Protein AF-A0A0Q5VRV1-F1 (afdb_monomer_lite)

pLDDT: mean 86.65, std 15.66, range [28.03, 98.88]

Structure (mmCIF, N/CA/C/O backbone):
data_AF-A0A0Q5VRV1-F1
#
_entry.id   AF-A0A0Q5VRV1-F1
#
loop_
_atom_site.group_PDB
_atom_site.id
_atom_site.type_symbol
_atom_site.label_atom_id
_atom_site.label_alt_id
_atom_site.label_comp_id
_atom_site.label_asym_id
_atom_site.label_entity_id
_atom_site.label_seq_id
_atom_site.pdbx_PDB_ins_code
_atom_site.Cartn_x
_atom_site.Cartn_y
_atom_site.Cartn_z
_atom_site.occupancy
_atom_site.B_iso_or_equiv
_atom_site.auth_seq_id
_atom_site.auth_comp_id
_atom_site.auth_asym_id
_atom_site.auth_atom_id
_atom_site.pdbx_PDB_model_num
ATOM 1 N N . MET A 1 1 ? -50.486 -38.539 8.003 1.00 40.62 1 MET A N 1
ATOM 2 C CA . MET A 1 1 ? -50.060 -37.438 7.119 1.00 40.62 1 MET A CA 1
ATOM 3 C C . MET A 1 1 ? -49.480 -36.367 8.029 1.00 40.62 1 MET A C 1
ATOM 5 O O . MET A 1 1 ? -50.237 -35.625 8.634 1.00 40.62 1 MET A O 1
ATOM 9 N N . PHE A 1 2 ? -48.170 -36.423 8.279 1.00 35.69 2 PHE A N 1
ATOM 10 C CA . PHE A 1 2 ? -47.479 -35.447 9.125 1.00 35.69 2 PHE A CA 1
ATOM 11 C C . PHE A 1 2 ? -47.167 -34.220 8.273 1.00 35.69 2 PHE A C 1
ATOM 13 O O . PHE A 1 2 ? -46.554 -34.345 7.217 1.00 35.69 2 PHE A O 1
ATOM 20 N N . ILE A 1 3 ? -47.640 -33.062 8.719 1.00 44.75 3 ILE A N 1
ATOM 21 C CA . ILE A 1 3 ? -47.357 -31.766 8.110 1.00 44.75 3 ILE A CA 1
ATOM 22 C C . ILE A 1 3 ? -46.077 -31.273 8.788 1.00 44.75 3 ILE A C 1
ATOM 24 O O . ILE A 1 3 ? -46.116 -30.814 9.927 1.00 44.75 3 ILE A O 1
ATOM 28 N N . GLY A 1 4 ? -44.932 -31.485 8.141 1.00 38.72 4 GLY A N 1
ATOM 29 C CA . GLY A 1 4 ? -43.651 -30.940 8.581 1.00 38.72 4 GLY A CA 1
ATOM 30 C C . GLY A 1 4 ? -43.573 -29.471 8.188 1.00 38.72 4 GLY A C 1
ATOM 31 O O . GLY A 1 4 ? -43.287 -29.163 7.037 1.00 38.72 4 GLY A O 1
ATOM 32 N N . GLY A 1 5 ? -43.883 -28.576 9.124 1.00 42.12 5 GLY A N 1
ATOM 33 C CA . GLY A 1 5 ? -43.481 -27.178 9.020 1.00 42.12 5 GLY A CA 1
ATOM 34 C C . GLY A 1 5 ? -42.045 -27.061 9.512 1.00 42.12 5 GLY A C 1
ATOM 35 O O . GLY A 1 5 ? -41.777 -27.395 10.666 1.00 42.12 5 GLY A O 1
ATOM 36 N N . GLU A 1 6 ? -41.127 -26.629 8.650 1.00 47.06 6 GLU A N 1
ATOM 37 C CA . GLU A 1 6 ? -39.812 -26.199 9.118 1.00 47.06 6 GLU A CA 1
ATOM 38 C C . GLU A 1 6 ? -39.970 -24.971 10.025 1.00 47.06 6 GLU A C 1
ATOM 40 O O . GLU A 1 6 ? -40.792 -24.092 9.733 1.00 47.06 6 GLU A O 1
ATOM 45 N N . PRO A 1 7 ? -39.226 -24.892 11.141 1.00 47.03 7 PRO A N 1
ATOM 46 C CA . PRO A 1 7 ? -39.261 -23.717 11.986 1.00 47.03 7 PRO A CA 1
ATOM 47 C C . PRO A 1 7 ? -38.613 -22.560 11.223 1.00 47.03 7 PRO A C 1
ATOM 49 O O . PRO A 1 7 ? -37.430 -22.598 10.895 1.00 47.03 7 PRO A O 1
ATOM 52 N N . VAL A 1 8 ? -39.392 -21.516 10.948 1.00 54.47 8 VAL A N 1
ATOM 53 C CA . VAL A 1 8 ? -38.851 -20.236 10.486 1.00 54.47 8 VAL A CA 1
ATOM 54 C C . VAL A 1 8 ? -38.012 -19.679 11.633 1.00 54.47 8 VAL A C 1
ATOM 56 O O . VAL A 1 8 ? -38.557 -19.317 12.677 1.00 54.47 8 VAL A O 1
ATOM 59 N N . ALA A 1 9 ? -36.688 -19.666 11.469 1.00 54.31 9 ALA A N 1
ATOM 60 C CA . ALA A 1 9 ? -35.786 -19.048 12.429 1.00 54.31 9 ALA A CA 1
ATOM 61 C C . ALA A 1 9 ? -36.137 -17.556 12.534 1.00 54.31 9 ALA A C 1
ATOM 63 O O . ALA A 1 9 ? -35.982 -16.800 11.575 1.00 54.31 9 ALA A O 1
ATOM 64 N N . GLY A 1 10 ? -36.666 -17.138 13.687 1.00 55.09 10 GLY A N 1
ATOM 65 C CA . GLY A 1 10 ? -36.763 -15.720 14.023 1.00 55.09 10 GLY A CA 1
ATOM 66 C C . GLY A 1 10 ? -35.363 -15.094 14.086 1.00 55.09 10 GLY A C 1
ATOM 67 O O . GLY A 1 10 ? -34.378 -15.831 14.182 1.00 55.09 10 GLY A O 1
ATOM 68 N N . PRO A 1 11 ? -35.244 -13.756 14.031 1.00 56.03 11 PRO A N 1
ATOM 69 C CA . PRO A 1 11 ? -33.950 -13.099 14.188 1.00 56.03 11 PRO A CA 1
ATOM 70 C C . PRO A 1 11 ? -33.282 -13.595 15.475 1.00 56.03 11 PRO A C 1
ATOM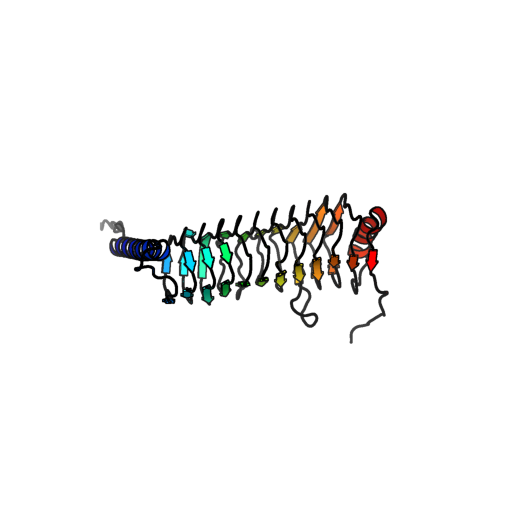 72 O O . PRO A 1 11 ? -33.920 -13.637 16.529 1.00 56.03 11 PRO A O 1
ATOM 75 N N . ASN A 1 12 ? -32.021 -14.020 15.370 1.00 67.12 12 ASN A N 1
ATOM 76 C CA . ASN A 1 12 ? -31.253 -14.527 16.500 1.00 67.12 12 ASN A CA 1
ATOM 77 C C . ASN A 1 12 ? -30.986 -13.367 17.472 1.00 67.12 12 ASN A C 1
ATOM 79 O O . ASN A 1 12 ? -30.080 -12.562 17.258 1.00 67.12 12 ASN A O 1
ATOM 83 N N . VAL A 1 13 ? -31.838 -13.242 18.492 1.00 62.19 13 VAL A N 1
ATOM 84 C CA . VAL A 1 13 ? -31.850 -12.120 19.445 1.00 62.19 13 VAL A CA 1
ATOM 85 C C . VAL A 1 13 ? -30.504 -11.984 20.166 1.00 62.19 13 VAL A C 1
ATOM 87 O O . VAL A 1 13 ? -30.089 -10.864 20.457 1.00 62.19 13 VAL A O 1
ATOM 90 N N . ASP A 1 14 ? -29.785 -13.093 20.355 1.00 75.94 14 ASP A N 1
ATOM 91 C CA . ASP A 1 14 ? -28.463 -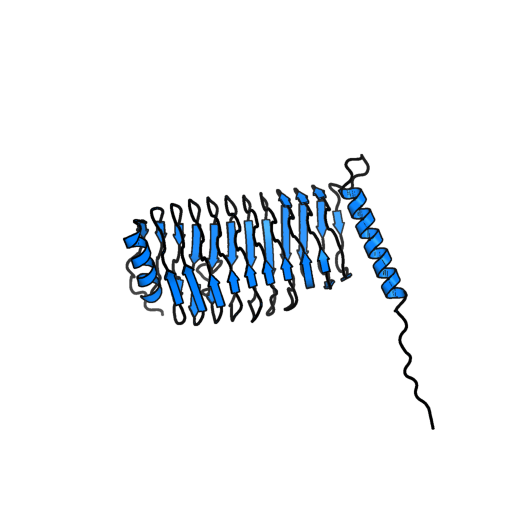13.111 20.986 1.00 75.94 14 ASP A CA 1
ATOM 92 C C . ASP A 1 14 ? -27.401 -12.445 20.094 1.00 75.94 14 ASP A C 1
ATOM 94 O O . ASP A 1 14 ? -26.636 -11.607 20.566 1.00 75.94 14 ASP A O 1
ATOM 98 N N . ALA A 1 15 ? -27.422 -12.706 18.781 1.00 78.38 15 ALA A N 1
ATOM 99 C CA . ALA A 1 15 ? -26.501 -12.078 17.828 1.00 78.38 15 ALA A CA 1
ATOM 100 C C . ALA A 1 15 ? -26.761 -10.567 17.683 1.00 78.38 15 ALA A C 1
ATOM 102 O O . ALA A 1 15 ? -25.830 -9.763 17.653 1.00 78.38 15 ALA A O 1
ATOM 103 N N . ALA A 1 16 ? -28.037 -10.165 17.651 1.00 81.94 16 ALA A N 1
ATOM 104 C CA . ALA A 1 16 ? -28.408 -8.752 17.606 1.00 81.94 16 ALA A CA 1
ATOM 105 C C . ALA A 1 16 ? -28.000 -8.006 18.892 1.00 81.94 16 ALA A C 1
ATOM 107 O O . ALA A 1 16 ? -27.546 -6.863 18.825 1.00 81.94 16 ALA A O 1
ATOM 108 N N . GLY A 1 17 ? -28.134 -8.652 20.055 1.00 88.38 17 GLY A N 1
ATOM 109 C CA . GLY A 1 17 ? -27.688 -8.104 21.334 1.00 88.38 17 GLY A CA 1
ATOM 110 C C . GLY A 1 17 ? -26.170 -7.917 21.396 1.00 88.38 17 GLY A C 1
ATOM 111 O O . GLY A 1 17 ? -25.701 -6.846 21.780 1.00 88.38 17 GLY A O 1
ATOM 112 N N . GLU A 1 18 ? -25.391 -8.911 20.962 1.00 87.12 18 GLU A N 1
ATOM 113 C CA . GLU A 1 18 ? -23.928 -8.798 20.905 1.00 87.12 18 GLU A CA 1
ATOM 114 C C . GLU A 1 18 ? -23.459 -7.696 19.950 1.00 87.12 18 GLU A C 1
ATOM 116 O O . GLU A 1 18 ? -22.555 -6.932 20.295 1.00 87.12 18 GLU A O 1
ATOM 121 N N . ALA A 1 19 ? -24.098 -7.562 18.783 1.00 86.50 19 ALA A N 1
ATOM 122 C CA . ALA A 1 19 ? -23.807 -6.478 17.848 1.00 86.50 19 ALA A CA 1
ATOM 123 C C . ALA A 1 19 ? -24.011 -5.101 18.506 1.00 86.50 19 ALA A C 1
ATOM 125 O O . ALA A 1 19 ? -23.122 -4.253 18.449 1.00 86.50 19 ALA A O 1
ATOM 126 N N . GLN A 1 20 ? -25.124 -4.903 19.223 1.00 89.38 20 GLN A N 1
ATOM 127 C CA . GLN A 1 20 ? -25.391 -3.655 19.950 1.00 89.38 20 GLN A CA 1
ATOM 128 C C . GLN A 1 20 ? -24.348 -3.363 21.036 1.00 89.38 20 GLN A C 1
ATOM 130 O O . GLN A 1 20 ? -23.921 -2.214 21.188 1.00 89.38 20 GLN A O 1
ATOM 135 N N . VAL A 1 21 ? -23.919 -4.383 21.787 1.00 92.62 21 VAL A N 1
ATOM 136 C CA . VAL A 1 21 ? -22.862 -4.236 22.799 1.00 92.62 21 VAL 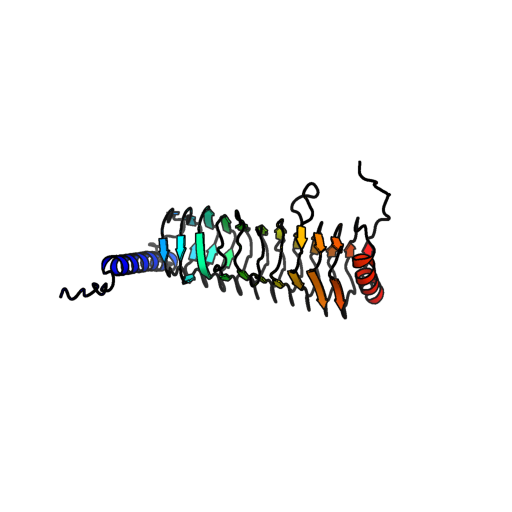A CA 1
ATOM 137 C C . VAL A 1 21 ? -21.551 -3.811 22.139 1.00 92.62 21 VAL A C 1
ATOM 139 O O . VAL A 1 21 ? -20.942 -2.840 22.584 1.00 92.62 21 VAL A O 1
ATOM 142 N N . ARG A 1 22 ? -21.151 -4.467 21.044 1.00 90.88 22 ARG A N 1
ATOM 143 C CA . ARG A 1 22 ? -19.928 -4.147 20.290 1.00 90.88 22 ARG A CA 1
ATOM 144 C C . ARG A 1 22 ? -19.943 -2.711 19.770 1.00 90.88 22 ARG A C 1
ATOM 146 O O . ARG A 1 22 ? -18.996 -1.967 20.014 1.00 90.88 22 ARG A O 1
ATOM 153 N N . THR A 1 23 ? -21.041 -2.294 19.136 1.00 92.38 23 THR A N 1
ATOM 154 C CA . THR A 1 23 ? -21.228 -0.911 18.671 1.00 92.38 23 THR A CA 1
ATOM 155 C C . THR A 1 23 ? -21.116 0.082 19.825 1.00 92.38 23 THR A C 1
ATOM 157 O O . THR A 1 23 ? -20.451 1.106 19.695 1.00 92.38 23 THR A O 1
ATOM 160 N N . THR A 1 24 ? -21.718 -0.228 20.975 1.00 95.50 24 THR A N 1
ATOM 161 C CA . THR A 1 24 ? -21.667 0.644 22.157 1.00 95.50 24 THR A CA 1
ATOM 162 C C . THR A 1 24 ? -20.245 0.769 22.704 1.00 95.50 24 THR A C 1
ATOM 164 O O . THR A 1 24 ? -19.810 1.874 23.017 1.00 95.50 24 THR A O 1
ATOM 167 N N . VAL A 1 25 ? -19.494 -0.335 22.784 1.00 94.81 25 VAL A N 1
ATOM 168 C CA . VAL A 1 25 ? -18.091 -0.326 23.231 1.00 94.81 25 VAL A CA 1
ATOM 169 C C . VAL A 1 25 ? -17.231 0.543 22.313 1.00 94.81 25 VAL A C 1
ATOM 171 O O . VAL A 1 25 ? -16.482 1.387 22.803 1.00 94.81 25 VAL A O 1
ATOM 174 N N . ILE A 1 26 ? -17.371 0.393 20.993 1.00 94.44 26 ILE A N 1
ATOM 175 C CA . ILE A 1 26 ? -16.605 1.188 20.023 1.00 94.44 26 ILE A CA 1
ATOM 176 C C . ILE A 1 26 ? -17.009 2.670 20.080 1.00 94.44 26 ILE A C 1
ATOM 178 O O . ILE A 1 26 ? -16.152 3.545 19.977 1.00 94.44 26 ILE A O 1
ATOM 182 N N . GLN A 1 27 ? -18.287 2.977 20.320 1.00 94.06 27 GLN A N 1
ATOM 183 C CA . GLN A 1 27 ? -18.725 4.361 20.506 1.00 94.06 27 GLN A CA 1
ATOM 184 C C . GLN A 1 27 ? -18.101 4.993 21.756 1.00 94.06 27 GLN A C 1
ATOM 186 O O . GLN A 1 27 ? -17.598 6.111 21.686 1.00 94.06 27 GLN A O 1
ATOM 191 N N . VAL A 1 28 ? -18.068 4.271 22.881 1.00 94.75 28 VAL A N 1
ATOM 192 C CA . VAL A 1 28 ? -17.411 4.748 24.108 1.00 94.75 28 VAL A CA 1
ATOM 193 C C . VAL A 1 28 ? -15.920 4.984 23.870 1.00 94.75 28 VAL A C 1
ATOM 195 O O . VAL A 1 28 ? -15.395 6.007 24.308 1.00 94.75 28 VAL A O 1
ATOM 198 N N . LEU A 1 29 ? -15.251 4.075 23.154 1.00 94.38 29 LEU A N 1
ATOM 199 C CA . LEU A 1 29 ? -13.854 4.238 22.756 1.00 94.38 29 LEU A CA 1
ATOM 200 C C . LEU A 1 29 ? -13.656 5.522 21.941 1.00 94.38 29 LEU A C 1
ATOM 202 O O . LEU A 1 29 ? -12.793 6.333 22.274 1.00 94.38 29 LEU A O 1
ATOM 206 N N . ARG A 1 30 ? -14.476 5.727 20.902 1.00 93.31 30 ARG A N 1
ATOM 207 C CA . ARG A 1 30 ? -14.431 6.925 20.054 1.00 93.31 30 ARG A CA 1
ATOM 208 C C . ARG A 1 30 ? -14.590 8.196 20.881 1.00 93.31 30 ARG A C 1
ATOM 210 O O . ARG A 1 30 ? -13.772 9.102 20.751 1.00 93.31 30 ARG A O 1
ATOM 217 N N . ASP A 1 31 ? -15.594 8.251 21.751 1.00 92.31 31 ASP A N 1
ATOM 218 C CA . ASP A 1 31 ? -15.881 9.439 22.559 1.00 92.31 31 ASP A CA 1
ATOM 219 C C . ASP A 1 31 ? -14.691 9.820 23.460 1.00 92.31 31 ASP A C 1
ATOM 221 O O . ASP A 1 31 ? -14.369 11.000 23.598 1.00 92.31 31 ASP A O 1
ATOM 225 N N . HIS A 1 32 ? -13.984 8.833 24.022 1.00 93.38 32 HIS A N 1
ATOM 226 C CA . HIS A 1 32 ? -12.823 9.078 24.887 1.00 93.38 32 HIS A CA 1
ATOM 227 C C . HIS A 1 32 ? -11.521 9.350 24.125 1.00 93.38 32 HIS A C 1
ATOM 229 O O . HIS A 1 32 ? -10.597 9.920 24.701 1.00 93.38 32 HIS A O 1
ATOM 235 N N . LEU A 1 33 ? -11.425 8.968 22.851 1.00 92.06 33 LEU A N 1
ATOM 236 C CA . LEU A 1 33 ? -10.245 9.228 22.020 1.00 92.06 33 LEU A CA 1
ATOM 237 C C . LEU A 1 33 ? -10.363 10.508 21.183 1.00 92.06 33 LEU A C 1
ATOM 239 O O . LEU A 1 33 ? -9.351 11.085 20.798 1.00 92.06 33 LEU A O 1
ATOM 243 N N . VAL A 1 34 ? -11.574 11.006 20.939 1.00 86.62 34 VAL A N 1
ATOM 244 C CA . VAL A 1 34 ? -11.782 12.323 20.311 1.00 86.62 34 VAL A CA 1
ATOM 245 C C . VAL A 1 34 ? -11.766 13.455 21.349 1.00 86.62 34 VAL A C 1
ATOM 247 O O . VAL A 1 34 ? -11.505 14.606 21.006 1.00 86.62 34 VAL A O 1
ATOM 250 N N . SER A 1 35 ? -12.021 13.152 22.625 1.00 76.19 35 SER A N 1
ATOM 251 C CA . SER A 1 35 ? -12.070 14.161 23.684 1.00 76.19 35 SER A CA 1
ATOM 252 C C . SER A 1 35 ? -10.692 14.746 24.027 1.00 76.19 35 SER A C 1
ATOM 254 O O . SER A 1 35 ? -9.744 14.016 24.325 1.00 76.19 35 SER A O 1
ATOM 256 N N . GLU A 1 36 ? -10.619 16.081 24.068 1.00 67.75 36 GLU A N 1
ATOM 257 C CA . GLU A 1 36 ? -9.488 16.864 24.599 1.00 67.75 36 GLU A CA 1
ATOM 258 C C . GLU A 1 36 ? -9.628 17.167 26.105 1.00 67.75 36 GLU A C 1
ATOM 260 O O . GLU A 1 36 ? -8.830 17.909 26.683 1.00 67.75 36 GLU A O 1
ATOM 265 N N . ASP A 1 37 ? -10.662 16.636 26.763 1.00 71.88 37 ASP A N 1
ATOM 266 C CA . ASP A 1 37 ? -10.816 16.789 28.205 1.00 71.88 37 ASP A CA 1
ATOM 267 C C . ASP A 1 37 ? -9.835 15.891 28.984 1.00 71.88 37 ASP A C 1
ATOM 269 O O . ASP A 1 37 ? -9.214 14.964 28.464 1.00 71.88 37 ASP A O 1
ATOM 273 N N . GLY A 1 38 ? -9.694 16.145 30.286 1.00 67.44 38 GLY A N 1
ATOM 274 C CA . GLY A 1 38 ? -8.817 15.356 31.160 1.00 67.44 38 GLY A CA 1
ATOM 275 C C . GLY A 1 38 ? -9.249 13.895 31.372 1.00 67.44 38 GLY A C 1
ATOM 276 O O . GLY A 1 38 ? -8.745 13.262 32.296 1.00 67.44 38 GLY A O 1
ATOM 277 N N . ARG A 1 39 ? -10.210 13.376 30.594 1.00 78.62 39 ARG A N 1
ATOM 278 C CA . ARG A 1 39 ? -10.688 11.984 30.622 1.00 78.62 39 ARG A CA 1
ATOM 279 C C . ARG A 1 39 ? -10.303 11.213 29.362 1.00 78.62 39 ARG A C 1
ATOM 281 O O . ARG A 1 39 ? -10.765 10.089 29.182 1.00 78.62 39 ARG A O 1
ATOM 288 N N . SER A 1 40 ? -9.471 11.812 28.517 1.00 89.69 40 SER A N 1
ATOM 289 C CA . SER A 1 40 ? -8.981 11.200 27.295 1.00 89.69 40 SER A CA 1
ATOM 290 C C . SER A 1 40 ? -8.292 9.855 27.553 1.00 89.69 40 SER A C 1
ATOM 292 O O . SER A 1 40 ? -7.589 9.693 28.553 1.00 89.69 40 SER A O 1
ATOM 294 N N . TRP A 1 41 ? -8.484 8.894 26.648 1.00 94.69 41 TRP A N 1
ATOM 295 C CA . TRP A 1 41 ? -7.815 7.583 26.695 1.00 94.69 41 TRP A CA 1
ATOM 296 C C . TRP A 1 41 ? -6.575 7.511 25.791 1.00 94.69 41 TRP A C 1
ATOM 298 O O . TRP A 1 41 ? -6.108 6.423 25.462 1.00 94.69 41 TRP A O 1
ATOM 308 N N . GLN A 1 42 ? -6.034 8.659 25.378 1.00 94.81 42 GLN A N 1
ATOM 309 C CA . GLN A 1 42 ? -4.758 8.711 24.659 1.00 94.81 42 GLN A CA 1
ATOM 310 C C . GLN A 1 42 ? -3.630 8.117 25.507 1.00 94.81 42 GLN A C 1
ATOM 312 O O . GLN A 1 42 ? -3.643 8.227 26.736 1.00 94.81 42 GLN A O 1
ATOM 317 N N . GLY A 1 43 ? -2.649 7.491 24.862 1.00 94.62 43 GLY A N 1
ATOM 318 C CA . GLY A 1 43 ? -1.567 6.802 25.566 1.00 94.62 43 GLY A CA 1
ATOM 319 C C . GLY A 1 43 ? -1.918 5.402 26.081 1.00 94.62 43 GLY A C 1
ATOM 320 O O . GLY A 1 43 ? -1.070 4.749 26.689 1.00 94.62 43 GLY A O 1
ATOM 321 N N . ALA A 1 44 ? -3.169 4.954 25.924 1.00 95.75 44 ALA A N 1
ATOM 322 C CA . ALA A 1 44 ? -3.630 3.684 26.472 1.00 95.75 44 ALA A CA 1
ATOM 323 C C . ALA A 1 44 ? -3.348 2.492 25.544 1.00 95.75 44 ALA A C 1
ATOM 325 O O . ALA A 1 44 ? -3.082 2.627 24.347 1.00 95.75 44 ALA A O 1
ATOM 326 N N . GLU A 1 45 ? -3.451 1.302 26.130 1.00 97.50 45 GLU A N 1
ATOM 327 C CA . GLU A 1 45 ? -3.377 0.025 25.434 1.00 97.50 45 GLU A CA 1
ATOM 328 C C . GLU A 1 45 ? -4.789 -0.527 25.203 1.00 97.50 45 GLU A C 1
ATOM 330 O O . GLU A 1 45 ? -5.586 -0.639 26.138 1.00 97.50 45 GLU A O 1
ATOM 335 N N . PHE A 1 46 ? -5.091 -0.878 23.956 1.00 97.62 46 PHE A N 1
ATOM 336 C CA . PHE A 1 46 ? -6.367 -1.445 23.538 1.00 97.62 46 PHE A CA 1
ATOM 337 C C . PHE A 1 46 ? -6.136 -2.821 22.925 1.00 97.62 46 PHE A C 1
ATOM 339 O O . PHE A 1 46 ? -5.489 -2.949 21.887 1.00 97.62 46 PHE A O 1
ATOM 346 N N . ASP A 1 47 ? -6.677 -3.852 23.565 1.00 98.00 47 ASP A N 1
ATOM 347 C CA . ASP A 1 47 ? -6.493 -5.237 23.149 1.00 98.00 47 ASP A CA 1
ATOM 348 C C . ASP A 1 47 ? -7.831 -5.847 22.714 1.00 98.00 47 ASP A C 1
ATOM 350 O O . ASP A 1 47 ? -8.730 -6.061 23.530 1.00 98.00 47 ASP A O 1
ATOM 354 N N . PHE A 1 48 ? -7.958 -6.095 21.412 1.00 97.50 48 PHE A N 1
ATOM 355 C CA . PHE A 1 48 ? -9.100 -6.758 20.787 1.00 97.50 48 PHE A CA 1
ATOM 356 C C . PHE A 1 48 ? -8.791 -8.209 20.413 1.00 97.50 48 PHE A C 1
ATOM 358 O O . PHE A 1 48 ? -9.592 -8.815 19.704 1.00 97.50 48 PHE A O 1
ATOM 365 N N . THR A 1 49 ? -7.666 -8.773 20.861 1.00 98.19 49 THR A N 1
ATOM 366 C CA . THR A 1 49 ? -7.145 -10.053 20.368 1.00 98.19 49 THR A CA 1
ATOM 367 C C . THR A 1 49 ? -8.208 -11.154 20.336 1.00 98.19 49 THR A C 1
ATOM 369 O O . THR A 1 49 ? -8.918 -11.389 21.317 1.00 98.19 49 THR A O 1
ATOM 372 N N . GLY A 1 50 ? -8.328 -11.834 19.193 1.00 96.62 50 GLY A N 1
ATOM 373 C CA . GLY A 1 50 ? -9.276 -12.931 18.978 1.00 96.62 50 GLY A CA 1
ATOM 374 C C . GLY A 1 50 ? -10.742 -12.512 18.807 1.00 96.62 50 GLY A C 1
ATOM 375 O O . GLY A 1 50 ? -11.623 -13.374 18.771 1.00 96.62 50 GLY A O 1
ATOM 376 N N . SER A 1 51 ? -11.039 -11.212 18.715 1.00 96.19 51 SER A N 1
ATOM 377 C CA . SER A 1 51 ? -12.412 -10.723 18.550 1.00 96.19 51 SER A CA 1
ATOM 378 C C . SER A 1 51 ? -12.950 -10.945 17.137 1.00 96.19 51 SER A C 1
ATOM 380 O O . SER A 1 51 ? -12.228 -10.859 16.144 1.00 96.19 51 SER A O 1
ATOM 382 N N . VAL A 1 52 ? -14.268 -11.135 17.037 1.00 95.69 52 VAL A N 1
ATOM 383 C CA . VAL A 1 52 ? -15.000 -11.017 15.770 1.00 95.69 52 VAL A CA 1
ATOM 384 C C . VAL A 1 52 ? -15.552 -9.597 15.652 1.00 95.69 52 VAL A C 1
ATOM 386 O O . VAL A 1 52 ? -16.317 -9.133 16.507 1.00 95.69 52 VAL A O 1
ATOM 389 N N . LEU A 1 53 ? -15.141 -8.911 14.592 1.00 95.69 53 LEU A N 1
ATOM 390 C CA . LEU A 1 53 ? -15.526 -7.553 14.241 1.00 95.69 53 LEU A CA 1
ATOM 391 C C . LEU A 1 53 ? -16.376 -7.616 12.970 1.00 95.69 53 LEU A C 1
ATOM 393 O O . LEU A 1 53 ? -15.853 -7.722 11.864 1.00 95.69 53 LEU A O 1
ATOM 397 N N . GLU A 1 54 ? -17.692 -7.601 13.162 1.00 95.31 54 GLU A N 1
ATOM 398 C CA . GLU A 1 54 ? -18.696 -7.566 12.097 1.00 95.31 54 GLU A CA 1
ATOM 399 C C . GLU A 1 54 ? -19.243 -6.142 11.984 1.00 95.31 54 GLU A C 1
ATOM 401 O O . GLU A 1 54 ? -19.705 -5.594 12.991 1.00 95.31 54 GLU A O 1
ATOM 406 N N . ASP A 1 55 ? -19.127 -5.545 10.795 1.00 95.12 55 ASP A N 1
ATOM 407 C CA . ASP A 1 55 ? -19.556 -4.171 10.486 1.00 95.12 55 ASP A CA 1
ATOM 408 C C . ASP A 1 55 ? -19.063 -3.122 11.514 1.00 95.12 55 ASP A C 1
ATOM 410 O O . ASP A 1 55 ? -19.788 -2.224 11.957 1.00 95.12 55 ASP A O 1
ATOM 414 N N . ALA A 1 56 ? -17.816 -3.278 11.972 1.00 95.69 56 ALA A N 1
ATOM 415 C CA . ALA A 1 56 ? -17.239 -2.477 13.047 1.00 95.69 56 ALA A CA 1
ATOM 416 C C . ALA A 1 56 ? -16.610 -1.173 12.520 1.00 95.69 56 ALA A C 1
ATOM 418 O O . ALA A 1 56 ? -15.671 -1.203 11.727 1.00 95.69 56 ALA A O 1
ATOM 419 N N . SER A 1 57 ? -17.065 -0.020 13.021 1.00 95.69 57 SER A N 1
ATOM 420 C CA . SER A 1 57 ? -16.563 1.303 12.607 1.00 95.69 57 SER A CA 1
ATOM 421 C C . SER A 1 57 ? -15.723 1.971 13.697 1.00 95.69 57 SER A C 1
ATOM 423 O O . SER A 1 57 ? -16.256 2.435 14.705 1.00 95.69 57 SER A O 1
ATOM 425 N N . PHE A 1 58 ? -14.423 2.097 13.438 1.00 96.81 58 PHE A N 1
ATOM 426 C CA . PHE A 1 58 ? -13.449 2.907 14.180 1.00 96.81 58 PHE A CA 1
ATOM 427 C C . PHE A 1 58 ? -13.199 4.266 13.508 1.00 96.81 58 PHE A C 1
ATOM 429 O O . PHE A 1 58 ? -12.202 4.931 13.795 1.00 96.81 58 PHE A O 1
ATOM 436 N N . ASP A 1 59 ? -14.096 4.681 12.614 1.00 96.81 59 ASP A N 1
ATOM 437 C CA . ASP A 1 59 ? -13.925 5.883 11.801 1.00 96.81 59 ASP A CA 1
ATOM 438 C C . ASP A 1 59 ? -13.816 7.142 12.664 1.00 96.81 59 ASP A C 1
ATOM 440 O O . ASP A 1 59 ? -14.510 7.283 13.685 1.00 96.81 59 ASP A O 1
ATOM 444 N N . GLY A 1 60 ? -12.949 8.058 12.233 1.00 95.38 60 GLY A N 1
ATOM 445 C CA . GLY A 1 60 ? -12.718 9.360 12.858 1.00 95.38 60 GLY A CA 1
ATOM 446 C C . GLY A 1 60 ? -12.023 9.311 14.222 1.00 95.38 60 GLY A C 1
ATOM 447 O O . GLY A 1 60 ? -11.895 10.350 14.870 1.00 95.38 60 GLY A O 1
ATOM 448 N N . ILE A 1 61 ? -11.586 8.136 14.685 1.00 95.94 61 ILE A N 1
ATOM 449 C CA . ILE A 1 61 ? -10.861 8.008 15.952 1.00 95.94 61 ILE A CA 1
ATOM 450 C C . ILE A 1 61 ? -9.450 8.594 15.810 1.00 95.94 61 ILE A C 1
ATOM 452 O O . ILE A 1 61 ? -8.817 8.512 14.758 1.00 95.94 61 ILE A O 1
ATOM 456 N N . ILE A 1 62 ? -8.936 9.183 16.887 1.00 96.00 62 ILE A N 1
ATOM 457 C CA . ILE A 1 62 ? -7.538 9.600 16.983 1.00 96.00 62 ILE A CA 1
ATOM 458 C C . ILE A 1 62 ? -6.855 8.670 17.982 1.00 96.00 62 ILE A C 1
ATOM 460 O O . ILE A 1 62 ? -7.143 8.732 19.170 1.00 96.00 62 ILE A O 1
ATOM 464 N N . PHE A 1 63 ? -5.955 7.816 17.510 1.00 96.50 63 PHE A N 1
ATOM 465 C CA . PHE A 1 63 ? -5.028 7.067 18.351 1.00 96.50 63 PHE A CA 1
ATOM 466 C C . PHE A 1 63 ? -3.725 7.862 18.428 1.00 96.50 63 PHE A C 1
ATOM 468 O O . PHE A 1 63 ? -3.021 7.991 17.431 1.00 96.50 63 PHE A O 1
ATOM 475 N N . SER A 1 64 ? -3.432 8.448 19.583 1.00 96.31 64 SER A N 1
ATOM 476 C CA . SER A 1 64 ? -2.207 9.186 19.874 1.00 96.31 64 SER A CA 1
ATOM 477 C C . SER A 1 64 ? -1.480 8.500 21.014 1.00 96.31 64 SER A C 1
ATOM 479 O O . SER A 1 64 ? -2.013 8.388 22.118 1.00 96.31 64 SER A O 1
ATOM 481 N N . ASP A 1 65 ? -0.245 8.087 20.745 1.00 97.00 65 ASP A N 1
ATOM 482 C CA . ASP A 1 65 ? 0.620 7.433 21.726 1.00 97.00 65 ASP A CA 1
ATOM 483 C C . ASP A 1 65 ? 0.047 6.084 22.223 1.00 97.00 65 ASP A C 1
ATOM 485 O O . ASP A 1 65 ? 0.387 5.619 23.308 1.00 97.00 65 ASP A O 1
ATOM 489 N N . CYS A 1 66 ? -0.846 5.458 21.446 1.00 97.38 66 CYS A N 1
ATOM 490 C CA . CYS A 1 66 ? -1.574 4.250 21.836 1.00 97.38 66 CYS A CA 1
ATOM 491 C C . CYS A 1 66 ? -0.900 2.968 21.328 1.00 97.38 66 CYS A C 1
ATOM 493 O O . CYS A 1 66 ? -0.281 2.951 20.265 1.00 97.38 66 CYS A O 1
ATOM 495 N N . HIS A 1 67 ? -1.142 1.860 22.034 1.00 98.19 67 HIS A N 1
ATOM 496 C CA . HIS A 1 67 ? -0.847 0.507 21.549 1.00 98.19 67 HIS A CA 1
ATOM 497 C C . HIS A 1 67 ? -2.159 -0.225 21.261 1.00 98.19 67 HIS A C 1
ATOM 499 O O . HIS A 1 67 ? -2.969 -0.397 22.169 1.00 98.19 67 HIS A O 1
ATOM 505 N N . VAL A 1 68 ? -2.397 -0.657 20.023 1.00 98.31 68 VAL A N 1
ATOM 506 C CA . VAL A 1 68 ? -3.666 -1.283 19.614 1.00 98.31 68 VAL A CA 1
ATOM 507 C C . VAL A 1 68 ? -3.409 -2.659 19.005 1.00 98.31 68 VAL A C 1
ATOM 509 O O . VAL A 1 68 ? -2.698 -2.781 18.009 1.00 98.31 68 VAL A O 1
ATOM 512 N N . ARG A 1 69 ? -4.007 -3.711 19.574 1.00 98.56 69 ARG A N 1
ATOM 513 C CA . ARG A 1 69 ? -3.915 -5.080 19.043 1.00 98.56 69 ARG A CA 1
ATOM 514 C C . ARG A 1 69 ? -5.252 -5.551 18.498 1.00 98.56 69 ARG A C 1
ATOM 516 O O . ARG A 1 69 ? -6.237 -5.616 19.225 1.00 98.56 69 ARG A O 1
ATOM 523 N N . PHE A 1 70 ? -5.241 -5.940 17.234 1.00 98.12 70 PHE A N 1
ATOM 524 C CA . PHE A 1 70 ? -6.277 -6.700 16.542 1.00 98.12 70 PHE A CA 1
ATOM 525 C C . PHE A 1 70 ? -5.738 -8.076 16.129 1.00 98.12 70 PHE A C 1
ATOM 527 O O . PHE A 1 70 ? -6.097 -8.611 15.077 1.00 98.12 70 PHE A O 1
ATOM 534 N N . ASP A 1 71 ? -4.826 -8.622 16.928 1.00 98.00 71 ASP A N 1
ATOM 535 C CA . ASP A 1 71 ? -4.195 -9.900 16.639 1.00 98.00 71 ASP A CA 1
ATOM 536 C C . ASP A 1 71 ? -5.237 -11.027 16.706 1.00 98.00 71 ASP A C 1
ATOM 538 O O . ASP A 1 71 ? -6.177 -10.986 17.495 1.00 98.00 71 ASP A O 1
ATOM 542 N N . ASP A 1 72 ? -5.124 -12.018 15.828 1.00 97.12 72 ASP A N 1
ATOM 543 C CA . ASP A 1 72 ? -6.049 -13.150 15.704 1.00 97.12 72 ASP A CA 1
ATOM 544 C C . ASP A 1 72 ? -7.536 -12.753 15.498 1.00 97.12 72 ASP A C 1
ATOM 546 O O . ASP A 1 72 ? -8.433 -13.588 15.636 1.00 97.12 72 ASP A O 1
ATOM 550 N N . CYS A 1 73 ? -7.830 -11.491 15.159 1.00 97.12 73 CYS A N 1
ATOM 551 C CA . CYS A 1 73 ? -9.193 -11.014 14.921 1.00 97.12 73 CYS A CA 1
ATOM 552 C C . CYS A 1 73 ? -9.763 -11.503 13.586 1.00 97.12 73 CYS A C 1
ATOM 554 O O . CYS A 1 73 ? -9.050 -11.661 12.595 1.00 97.12 73 CYS A O 1
ATOM 556 N N . LEU A 1 74 ? -11.089 -11.630 13.525 1.00 97.00 74 LEU A N 1
ATOM 557 C CA . LEU A 1 74 ? -11.834 -11.843 12.285 1.00 97.00 74 LEU A CA 1
ATOM 558 C C . LEU A 1 74 ? -12.644 -10.586 11.945 1.00 97.00 74 LEU A C 1
ATOM 560 O O . LEU A 1 74 ? -13.562 -10.231 12.680 1.00 97.00 74 LEU A O 1
ATOM 564 N N . PHE A 1 75 ? -12.336 -9.951 10.815 1.00 96.38 75 PHE A N 1
ATOM 565 C CA . PHE A 1 75 ? -13.070 -8.811 10.265 1.00 96.38 75 PHE A CA 1
ATOM 566 C C . PHE A 1 75 ? -14.034 -9.288 9.173 1.00 96.38 75 PHE A C 1
ATOM 568 O O . PHE A 1 75 ? -13.600 -9.859 8.171 1.00 96.38 75 PHE A O 1
ATOM 575 N N . VAL A 1 76 ? -15.334 -9.045 9.349 1.00 95.75 76 VAL A N 1
ATOM 576 C CA . VAL A 1 76 ? -16.400 -9.469 8.425 1.00 95.75 76 VAL A CA 1
ATOM 577 C C . VAL A 1 76 ? -17.282 -8.278 8.068 1.00 95.75 76 VAL A C 1
ATOM 579 O O . VAL A 1 76 ? -17.588 -7.455 8.926 1.00 95.75 76 VAL A O 1
ATOM 582 N N . GLY A 1 77 ? -17.723 -8.211 6.812 1.00 95.62 77 GLY A N 1
ATOM 583 C CA . GLY A 1 77 ? -18.595 -7.131 6.353 1.00 95.62 77 GLY A CA 1
ATOM 584 C C . GLY A 1 77 ? -17.821 -5.841 6.090 1.00 95.62 77 GLY A C 1
ATOM 585 O O . GLY A 1 77 ? -16.753 -5.883 5.473 1.00 95.62 77 GLY A O 1
ATOM 586 N N . GLU A 1 78 ? -18.375 -4.705 6.505 1.00 96.25 78 GLU A N 1
ATOM 587 C CA . GLU A 1 78 ? -17.782 -3.378 6.329 1.00 96.25 78 GLU A CA 1
ATOM 588 C C . GLU A 1 78 ? -17.116 -2.891 7.621 1.00 96.25 78 GLU A C 1
ATOM 590 O O . GLU A 1 78 ? -17.752 -2.293 8.488 1.00 96.25 78 GLU A O 1
ATOM 595 N N . CYS A 1 79 ? -15.808 -3.116 7.745 1.00 97.38 79 CYS A N 1
ATOM 596 C CA . CYS A 1 79 ? -15.027 -2.626 8.877 1.00 97.38 79 CYS A CA 1
ATOM 597 C C . CYS A 1 79 ? -14.221 -1.385 8.479 1.00 97.38 79 CYS A C 1
ATOM 599 O O . CYS A 1 79 ? -13.584 -1.360 7.426 1.00 97.38 79 CYS A O 1
ATOM 601 N N . GLY A 1 80 ? -14.247 -0.344 9.309 1.00 95.56 80 GLY A N 1
ATOM 602 C CA . GLY A 1 80 ? -13.754 0.983 8.932 1.00 95.56 80 GLY A CA 1
ATOM 603 C C . GLY A 1 80 ? -12.806 1.616 9.943 1.00 95.56 80 GLY A C 1
ATOM 604 O O . GLY A 1 80 ? -12.988 1.496 11.152 1.00 95.56 80 GLY A O 1
ATOM 605 N N . PHE A 1 81 ? -11.810 2.310 9.409 1.00 97.94 81 PHE A N 1
ATOM 606 C CA . PHE A 1 81 ? -10.885 3.253 10.034 1.00 97.94 81 PHE A CA 1
ATOM 607 C C . PHE A 1 81 ? -10.776 4.516 9.151 1.00 97.94 81 PHE A C 1
ATOM 609 O O . PHE A 1 81 ? -9.726 5.163 9.064 1.00 97.94 81 PHE A O 1
ATOM 616 N N . SER A 1 82 ? -11.845 4.851 8.429 1.00 98.38 82 SER A N 1
ATOM 617 C CA . SER A 1 82 ? -11.906 6.028 7.569 1.00 98.38 82 SER A CA 1
ATOM 618 C C . SER A 1 82 ? -11.728 7.287 8.422 1.00 98.38 82 SER A C 1
ATOM 620 O O . SER A 1 82 ? -12.311 7.421 9.497 1.00 98.38 82 SER A O 1
ATOM 622 N N . GLN A 1 83 ? -10.923 8.239 7.950 1.00 97.75 83 GLN A N 1
ATOM 623 C CA . GLN A 1 83 ? -10.595 9.488 8.654 1.00 97.75 83 GLN A CA 1
ATOM 624 C C . GLN A 1 83 ? -9.939 9.293 10.034 1.00 97.75 83 GLN A C 1
ATOM 626 O O . GLN A 1 83 ? -9.823 10.246 10.808 1.00 97.75 83 GLN A O 1
ATOM 631 N N . THR A 1 84 ? -9.482 8.081 10.351 1.00 97.94 84 THR A N 1
ATOM 632 C CA . THR A 1 84 ? -8.774 7.789 11.598 1.00 97.94 84 THR A CA 1
ATOM 633 C C . THR A 1 84 ? -7.356 8.349 11.538 1.00 97.94 84 THR A C 1
ATOM 635 O O . THR A 1 84 ? -6.684 8.289 10.509 1.00 97.94 84 THR A O 1
ATOM 638 N N . THR A 1 85 ? -6.884 8.916 12.645 1.00 98.06 85 THR A N 1
ATOM 639 C CA . THR A 1 85 ? -5.497 9.376 12.783 1.00 98.06 85 THR A CA 1
ATOM 640 C C . THR A 1 85 ? -4.751 8.457 13.732 1.00 98.06 85 THR A C 1
ATOM 642 O O . THR A 1 85 ? -5.105 8.369 14.903 1.00 98.06 85 THR A O 1
ATOM 645 N N . PHE A 1 86 ? -3.700 7.818 13.237 1.00 98.19 86 PHE A N 1
ATOM 646 C CA . PHE A 1 86 ? -2.706 7.111 14.030 1.00 98.19 86 PHE A CA 1
ATOM 647 C C . PHE A 1 86 ? -1.493 8.019 14.176 1.00 98.19 86 PHE A C 1
ATOM 649 O O . PHE A 1 86 ? -0.879 8.415 13.184 1.00 98.19 86 PHE A O 1
ATOM 656 N N . ARG A 1 87 ? -1.181 8.387 15.415 1.00 97.88 87 ARG A N 1
ATOM 657 C CA . ARG A 1 87 ? -0.081 9.275 15.769 1.00 97.88 87 ARG A CA 1
ATOM 658 C C . ARG A 1 87 ? 0.775 8.619 16.837 1.00 97.88 87 ARG A C 1
ATOM 660 O O . ARG A 1 87 ? 0.259 8.317 17.910 1.00 97.88 87 ARG A O 1
ATOM 667 N N . ARG A 1 88 ? 2.068 8.420 16.570 1.00 98.06 88 ARG A N 1
ATOM 668 C CA . ARG A 1 88 ? 3.004 7.761 17.503 1.00 98.06 88 ARG A CA 1
ATOM 669 C C . ARG A 1 88 ? 2.423 6.485 18.116 1.00 98.06 88 ARG A C 1
ATOM 671 O O . ARG A 1 88 ? 2.529 6.273 19.317 1.00 98.06 88 ARG A O 1
ATOM 678 N N . SER A 1 89 ? 1.701 5.714 17.310 1.00 98.06 89 SER A N 1
ATOM 679 C CA . SER A 1 89 ? 0.951 4.551 17.777 1.00 98.06 89 SER A CA 1
ATOM 680 C C . SER A 1 89 ? 1.457 3.283 17.109 1.00 98.06 89 SER A C 1
ATOM 682 O O . SER A 1 89 ? 1.811 3.297 15.928 1.00 98.06 89 SER A O 1
ATOM 684 N N . ASP A 1 90 ? 1.425 2.194 17.864 1.00 98.31 90 ASP A N 1
ATOM 685 C CA . ASP A 1 90 ? 1.745 0.852 17.392 1.00 98.31 90 ASP A CA 1
ATOM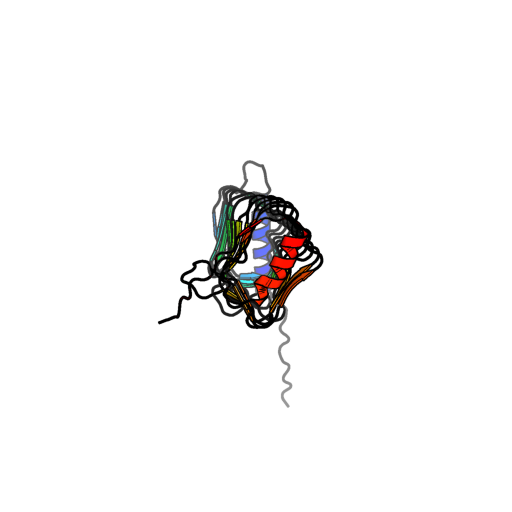 686 C C . ASP A 1 90 ? 0.436 0.082 17.199 1.00 98.31 90 ASP A C 1
ATOM 688 O O . ASP A 1 90 ? -0.324 -0.118 18.151 1.00 98.31 90 ASP A O 1
ATOM 692 N N . VAL A 1 91 ? 0.139 -0.330 15.963 1.00 98.38 91 VAL A N 1
ATOM 693 C CA . VAL A 1 91 ? -1.106 -1.038 15.628 1.00 98.38 91 VAL A CA 1
ATOM 694 C C . VAL A 1 91 ? -0.809 -2.363 14.945 1.00 98.38 91 VAL A C 1
ATOM 696 O O . VAL A 1 91 ? -0.141 -2.433 13.912 1.00 98.38 91 VAL A O 1
ATOM 699 N N . SER A 1 92 ? -1.343 -3.431 15.519 1.00 98.12 92 SER A N 1
ATOM 700 C CA . SER A 1 92 ? -1.025 -4.800 15.141 1.00 98.12 92 SER A CA 1
ATOM 701 C C . SER A 1 92 ? -2.267 -5.544 14.663 1.00 98.12 92 SER A C 1
ATOM 703 O O . SER A 1 92 ? -3.296 -5.512 15.332 1.00 98.12 92 SER A O 1
ATOM 705 N N . PHE A 1 93 ? -2.169 -6.210 13.513 1.00 96.75 93 PHE A N 1
ATOM 706 C CA . PHE A 1 93 ? -3.169 -7.141 12.985 1.00 96.75 93 PHE A CA 1
ATOM 707 C C . PHE A 1 93 ? -2.490 -8.477 12.637 1.00 96.75 93 PHE A C 1
ATOM 709 O O . PHE A 1 93 ? -2.560 -8.953 11.497 1.00 96.75 93 PHE A O 1
ATOM 716 N N . LEU A 1 94 ? -1.745 -9.054 13.583 1.00 95.25 94 LEU A N 1
ATOM 717 C CA . LEU A 1 94 ? -1.054 -10.326 13.370 1.00 95.25 94 LEU A CA 1
ATOM 718 C C . LEU A 1 94 ? -2.065 -11.467 13.335 1.00 95.25 94 LEU A C 1
ATOM 720 O O . LEU A 1 94 ? -2.932 -11.565 14.190 1.00 95.25 94 LEU A O 1
ATOM 724 N N . ASN A 1 95 ? -1.948 -12.348 12.348 1.00 93.94 95 ASN A N 1
ATOM 725 C CA . ASN A 1 95 ? -2.841 -13.478 12.090 1.00 93.94 95 ASN A CA 1
ATOM 726 C C . ASN A 1 95 ? -4.328 -13.114 11.921 1.00 93.94 95 ASN A C 1
ATOM 728 O O . ASN A 1 95 ? -5.171 -14.013 11.915 1.00 93.94 95 ASN A O 1
ATOM 732 N N . ALA A 1 96 ? -4.660 -11.832 11.751 1.00 94.12 96 ALA A N 1
ATOM 733 C CA . ALA A 1 96 ? -6.030 -11.408 11.510 1.00 94.12 96 ALA A CA 1
ATOM 734 C C . ALA A 1 96 ? -6.549 -11.969 10.176 1.00 94.12 96 ALA A C 1
ATOM 736 O O . ALA A 1 96 ? -5.780 -12.196 9.240 1.00 94.12 96 ALA A O 1
ATOM 737 N N . VAL A 1 97 ? -7.858 -12.178 10.071 1.00 94.12 97 VAL A N 1
ATOM 738 C CA . VAL A 1 97 ? -8.531 -12.580 8.831 1.00 94.12 97 VAL A CA 1
ATOM 739 C C . VAL A 1 97 ? -9.457 -11.458 8.395 1.00 94.12 97 VAL A C 1
ATOM 741 O O . VAL A 1 97 ? -10.342 -11.053 9.147 1.00 94.12 97 VAL A O 1
ATOM 744 N N . PHE A 1 98 ? -9.284 -10.986 7.166 1.00 93.06 98 PHE A N 1
ATOM 745 C CA . PHE A 1 98 ? -10.127 -9.964 6.558 1.00 93.06 98 PHE A CA 1
ATOM 746 C C . PHE A 1 98 ? -11.040 -10.630 5.531 1.00 93.06 98 PHE A C 1
ATOM 748 O O . PHE A 1 98 ? -10.555 -11.237 4.582 1.00 93.06 98 PHE A O 1
ATOM 755 N N . ALA A 1 99 ? -12.354 -10.539 5.719 1.00 93.56 99 ALA A N 1
ATOM 756 C CA . ALA A 1 99 ? -13.365 -11.192 4.887 1.00 93.56 99 ALA A CA 1
ATOM 757 C C . ALA A 1 99 ? -14.449 -10.199 4.429 1.00 93.56 99 ALA A C 1
ATOM 759 O O . ALA A 1 99 ? -15.649 -10.458 4.553 1.00 93.56 99 ALA A O 1
ATOM 760 N N . GLY A 1 100 ? -14.019 -9.046 3.916 1.00 93.50 100 GLY A N 1
ATOM 761 C CA . GLY A 1 100 ? -14.897 -7.967 3.480 1.00 93.50 100 GLY A CA 1
ATOM 762 C C . GLY A 1 100 ? -14.139 -6.668 3.222 1.00 93.50 100 GLY A C 1
ATOM 763 O O . GLY A 1 100 ? -12.938 -6.674 2.944 1.00 93.50 100 GLY A O 1
ATOM 764 N N . ARG A 1 101 ? -14.847 -5.546 3.325 1.00 96.25 101 ARG A N 1
ATOM 765 C CA . ARG A 1 101 ? -14.278 -4.216 3.120 1.00 96.25 101 ARG A CA 1
ATOM 766 C C . ARG A 1 101 ? -13.538 -3.768 4.377 1.00 96.25 101 ARG A C 1
ATOM 768 O O . ARG A 1 101 ? -14.074 -3.870 5.479 1.00 96.25 101 ARG A O 1
ATOM 775 N N . LEU A 1 102 ? -12.332 -3.243 4.192 1.00 96.44 102 LEU A N 1
ATOM 776 C CA . LEU A 1 102 ? -11.504 -2.669 5.244 1.00 96.44 102 LEU A CA 1
ATOM 777 C C . LEU A 1 102 ? -11.128 -1.228 4.862 1.00 96.44 102 LEU A C 1
ATOM 779 O O . LEU A 1 102 ? -10.211 -1.001 4.074 1.00 96.44 102 LEU A O 1
ATOM 783 N N . GLY A 1 103 ? -11.882 -0.255 5.372 1.00 97.88 103 GLY A N 1
ATOM 784 C CA . GLY A 1 103 ? -11.724 1.160 5.022 1.00 97.88 103 GLY A CA 1
ATOM 785 C C . GLY A 1 103 ? -10.643 1.864 5.840 1.00 97.88 103 GLY A C 1
ATOM 786 O O . GLY A 1 103 ? -10.617 1.747 7.056 1.00 97.88 103 GLY A O 1
ATOM 787 N N . PHE A 1 104 ? -9.782 2.625 5.177 1.00 98.50 104 PHE A N 1
ATOM 788 C CA . PHE A 1 104 ? -8.775 3.544 5.723 1.00 98.50 104 PHE A CA 1
ATOM 789 C C . PHE A 1 104 ? -8.776 4.862 4.929 1.00 98.50 104 PHE A C 1
ATOM 791 O O . PHE A 1 104 ? -7.774 5.568 4.827 1.00 98.50 104 PHE A O 1
ATOM 798 N N . GLU A 1 105 ? -9.897 5.203 4.298 1.00 98.75 105 GLU A N 1
ATOM 799 C CA . GLU A 1 105 ? -9.980 6.364 3.424 1.00 98.75 105 GLU A CA 1
ATOM 800 C C . GLU A 1 105 ? -9.701 7.636 4.209 1.00 98.75 105 GLU A C 1
ATOM 802 O O . GLU A 1 105 ? -10.296 7.879 5.261 1.00 98.75 105 GLU A O 1
ATOM 807 N N . TYR A 1 106 ? -8.809 8.469 3.682 1.00 98.62 106 TYR A N 1
ATOM 808 C CA . TYR A 1 106 ? -8.390 9.722 4.306 1.00 98.62 106 TYR A CA 1
ATOM 809 C C . TYR A 1 106 ? -7.819 9.557 5.725 1.00 98.62 106 TYR A C 1
ATOM 811 O O . TYR A 1 106 ? -7.820 10.516 6.504 1.00 98.62 106 TYR A O 1
ATOM 819 N N . SER A 1 107 ? -7.342 8.360 6.081 1.00 98.62 107 SER A N 1
ATOM 820 C CA . SER A 1 107 ? -6.648 8.138 7.346 1.00 98.62 107 SER A CA 1
ATOM 821 C C . SER A 1 107 ? -5.269 8.798 7.342 1.00 98.62 107 SER A C 1
ATOM 823 O O . SER A 1 107 ? -4.668 9.052 6.294 1.00 98.62 107 SER A O 1
ATOM 825 N N . LYS A 1 108 ? -4.741 9.066 8.535 1.00 98.56 108 LYS A N 1
ATOM 826 C CA . LYS A 1 108 ? -3.417 9.666 8.716 1.00 98.56 108 LYS A CA 1
ATOM 827 C C . LYS A 1 108 ? -2.526 8.749 9.529 1.00 98.56 108 LYS A C 1
ATOM 829 O O . LYS A 1 108 ? -2.923 8.310 10.604 1.00 98.56 108 LYS A O 1
ATOM 834 N N . PHE A 1 109 ? -1.326 8.512 9.026 1.00 98.38 109 PHE A N 1
ATOM 835 C CA . PHE A 1 109 ? -0.278 7.743 9.677 1.00 98.38 109 PHE A CA 1
ATOM 836 C C . PHE A 1 109 ? 0.898 8.684 9.945 1.00 98.38 109 PHE A C 1
ATOM 838 O O . PHE A 1 109 ? 1.615 9.101 9.031 1.00 98.38 109 PHE A O 1
ATOM 845 N N . GLU A 1 110 ? 1.032 9.081 11.205 1.00 98.00 110 GLU A N 1
ATOM 846 C CA . GLU A 1 110 ? 1.997 10.064 11.687 1.00 98.00 110 GLU A CA 1
ATOM 847 C C . GLU A 1 110 ? 2.890 9.377 12.721 1.00 98.00 110 GLU A C 1
ATOM 849 O O . GLU A 1 110 ? 2.424 8.996 13.793 1.00 98.00 110 GLU A O 1
ATOM 854 N N . GLU A 1 111 ? 4.168 9.171 12.410 1.00 97.88 111 GLU A N 1
ATOM 855 C CA . GLU A 1 111 ? 5.142 8.563 13.331 1.00 97.88 111 GLU A CA 1
ATOM 856 C C . GLU A 1 111 ? 4.678 7.209 13.907 1.00 97.88 111 GLU A C 1
ATOM 858 O O . GLU A 1 111 ? 4.984 6.890 15.049 1.00 97.88 111 GLU A O 1
ATOM 863 N N . SER A 1 112 ? 3.885 6.441 13.154 1.00 98.19 112 SER A N 1
ATOM 864 C CA . SER A 1 112 ? 3.209 5.232 13.645 1.00 98.19 112 SER A CA 1
ATOM 865 C C . SER A 1 112 ? 3.679 3.987 12.905 1.00 98.19 112 SER A C 1
ATOM 867 O O . SER A 1 112 ? 3.956 4.054 11.707 1.00 98.19 112 SER A O 1
ATOM 869 N N . ASP A 1 113 ? 3.719 2.855 13.602 1.00 98.00 113 ASP A N 1
ATOM 870 C CA . ASP A 1 113 ? 4.020 1.553 13.015 1.00 98.00 113 ASP A CA 1
ATOM 871 C C . ASP A 1 113 ? 2.751 0.694 12.991 1.00 98.00 113 ASP A C 1
ATOM 873 O O . ASP A 1 113 ? 2.196 0.308 14.019 1.00 98.00 113 ASP A O 1
ATOM 877 N N . ILE A 1 114 ? 2.273 0.393 11.784 1.00 97.75 114 ILE A N 1
ATOM 878 C CA . ILE A 1 114 ? 1.069 -0.403 11.556 1.00 97.75 114 ILE A CA 1
ATOM 879 C C . ILE A 1 114 ? 1.429 -1.630 10.744 1.00 97.75 114 ILE A C 1
ATOM 881 O O . ILE A 1 114 ? 1.948 -1.525 9.632 1.00 97.75 114 ILE A O 1
ATOM 885 N N . THR A 1 115 ? 1.140 -2.803 11.297 1.00 96.81 115 THR A N 1
ATOM 886 C CA . THR A 1 115 ? 1.475 -4.078 10.666 1.00 96.81 115 THR A CA 1
ATOM 887 C C . THR A 1 115 ? 0.235 -4.935 10.482 1.00 96.81 115 THR A C 1
ATOM 889 O O . THR A 1 115 ? -0.331 -5.458 11.440 1.00 96.81 115 THR A O 1
ATOM 892 N N . PHE A 1 116 ? -0.132 -5.139 9.221 1.00 93.50 116 PHE A N 1
ATOM 893 C CA . PHE A 1 116 ? -1.034 -6.192 8.788 1.00 93.50 116 PHE A CA 1
ATOM 894 C C . PHE A 1 116 ? -0.192 -7.406 8.423 1.00 93.50 116 PHE A C 1
ATOM 896 O O . PHE A 1 116 ? 0.471 -7.413 7.390 1.00 93.50 116 PHE A O 1
ATOM 903 N N . TYR A 1 117 ? -0.209 -8.431 9.269 1.00 91.38 117 TYR A N 1
ATOM 904 C CA . TYR A 1 117 ? 0.331 -9.745 8.932 1.00 91.38 117 TYR A CA 1
ATOM 905 C C . TYR A 1 117 ? -0.816 -10.741 9.015 1.00 91.38 117 TYR A C 1
ATOM 907 O O . TYR A 1 117 ? -0.963 -11.456 10.000 1.00 91.38 117 TYR A O 1
ATOM 915 N N . GLY A 1 118 ? -1.693 -10.718 8.018 1.00 86.75 118 GLY A N 1
ATOM 916 C CA . GLY A 1 118 ? -2.999 -11.365 8.096 1.00 86.75 118 GLY A CA 1
ATOM 917 C C . GLY A 1 118 ? -3.466 -11.910 6.757 1.00 86.75 118 GLY A C 1
ATOM 918 O O . GLY A 1 118 ? -2.846 -11.694 5.720 1.00 86.75 118 GLY A O 1
ATOM 919 N N . ASP A 1 119 ? -4.565 -12.648 6.789 1.00 88.56 119 ASP A N 1
ATOM 920 C CA . ASP A 1 119 ? -5.163 -13.281 5.622 1.00 88.56 119 ASP A CA 1
ATOM 921 C C . ASP A 1 119 ? -6.135 -12.336 4.919 1.00 88.56 119 ASP A C 1
ATOM 923 O O . ASP A 1 119 ? -7.175 -11.970 5.472 1.00 88.56 119 ASP A O 1
ATOM 927 N N . PHE A 1 120 ? -5.796 -11.958 3.690 1.00 89.00 120 PHE A N 1
ATOM 928 C CA . PHE A 1 120 ? -6.659 -11.190 2.804 1.00 89.00 120 PHE A CA 1
ATOM 929 C C . PHE A 1 120 ? -7.376 -12.192 1.901 1.00 89.00 120 PHE A C 1
ATOM 931 O O . PHE A 1 120 ? -6.780 -12.754 0.983 1.00 89.00 120 PHE A O 1
ATOM 938 N N . THR A 1 121 ? -8.653 -12.449 2.183 1.00 89.00 121 THR A N 1
ATOM 939 C CA . THR A 1 121 ? -9.477 -13.300 1.318 1.00 89.00 121 THR A CA 1
ATOM 940 C C . THR A 1 121 ? -9.679 -12.654 -0.058 1.00 89.00 121 THR A C 1
ATOM 942 O O . THR A 1 121 ? -9.505 -11.451 -0.226 1.00 89.00 121 THR A O 1
ATOM 945 N N . GLU A 1 122 ? -10.167 -13.424 -1.031 1.00 87.25 122 GLU A N 1
ATOM 946 C CA . GLU A 1 122 ? -10.528 -12.920 -2.373 1.00 87.25 122 GLU A CA 1
ATOM 947 C C . GLU A 1 122 ? -11.632 -11.844 -2.350 1.00 87.25 122 GLU A C 1
ATOM 949 O O . GLU A 1 122 ? -11.874 -11.157 -3.339 1.00 87.25 122 GLU A O 1
ATOM 954 N N . LYS A 1 123 ? -12.336 -11.703 -1.219 1.00 87.94 123 LYS A N 1
ATOM 955 C CA . LYS A 1 123 ? -13.357 -10.669 -1.001 1.00 87.94 123 LYS A CA 1
ATOM 956 C C . LYS A 1 123 ? -12.807 -9.426 -0.314 1.00 87.94 123 LYS A C 1
ATOM 958 O O . LYS A 1 123 ? -13.564 -8.480 -0.110 1.00 87.94 123 LYS A O 1
ATOM 963 N N . THR A 1 124 ? -11.547 -9.450 0.110 1.00 91.75 124 THR A N 1
ATOM 964 C CA . THR A 1 124 ? -10.968 -8.337 0.846 1.00 91.75 124 THR A CA 1
ATOM 965 C C . THR A 1 124 ? -10.744 -7.158 -0.079 1.00 91.75 124 THR A C 1
ATOM 967 O O . THR A 1 124 ? -10.076 -7.283 -1.104 1.00 91.75 124 THR A O 1
ATOM 970 N N . ASP A 1 125 ? -11.277 -6.011 0.320 1.00 93.56 125 ASP A N 1
ATOM 971 C CA . ASP A 1 125 ? -11.026 -4.718 -0.310 1.00 93.56 125 ASP A CA 1
ATOM 972 C C . ASP A 1 125 ? -10.499 -3.760 0.759 1.00 93.56 125 ASP A C 1
ATOM 974 O O . ASP A 1 125 ? -11.269 -3.225 1.561 1.00 93.56 125 ASP A O 1
ATOM 978 N N . ALA A 1 126 ? -9.174 -3.616 0.828 1.00 95.38 126 ALA A N 1
ATOM 979 C CA . ALA A 1 126 ? -8.507 -2.723 1.765 1.00 95.38 126 ALA A CA 1
ATOM 980 C C . ALA A 1 126 ? -8.250 -1.366 1.101 1.00 95.38 126 ALA A C 1
ATOM 982 O O . ALA A 1 126 ? -7.413 -1.239 0.204 1.00 95.38 126 ALA A O 1
ATOM 983 N N . ASN A 1 127 ? -8.974 -0.339 1.539 1.00 98.00 127 ASN A N 1
ATOM 984 C CA . ASN A 1 127 ? -9.042 0.933 0.833 1.00 98.00 127 ASN A CA 1
ATOM 985 C C . ASN A 1 127 ? -8.434 2.084 1.641 1.00 98.00 127 ASN A C 1
ATOM 987 O O . ASN A 1 127 ? -9.060 2.616 2.547 1.00 98.00 127 ASN A O 1
ATOM 991 N N . PHE A 1 128 ? -7.242 2.517 1.249 1.00 98.56 128 PHE A N 1
ATOM 992 C CA . PHE A 1 128 ? -6.488 3.655 1.778 1.00 98.56 128 PHE A CA 1
ATOM 993 C C . PHE A 1 128 ? -6.578 4.882 0.854 1.00 98.56 128 PHE A C 1
ATOM 995 O O . PHE A 1 128 ? -5.641 5.681 0.772 1.00 98.56 128 PHE A O 1
ATOM 1002 N N . GLN A 1 129 ? -7.677 5.037 0.109 1.00 98.62 129 GLN A N 1
ATOM 1003 C CA . GLN A 1 129 ? -7.849 6.172 -0.794 1.00 98.62 129 GLN A CA 1
ATOM 1004 C C . GLN A 1 129 ? -7.674 7.500 -0.047 1.00 98.62 129 GLN A C 1
ATOM 1006 O O . GLN A 1 129 ? -8.325 7.750 0.967 1.00 98.62 129 GLN A O 1
ATOM 1011 N N . GLY A 1 130 ? -6.810 8.372 -0.566 1.00 98.62 130 GLY A N 1
ATOM 1012 C CA . GLY A 1 130 ? -6.544 9.683 0.026 1.00 98.62 130 GLY A CA 1
ATOM 1013 C C . GLY A 1 130 ? -5.862 9.649 1.397 1.00 98.62 130 GLY A C 1
ATOM 1014 O O . GLY A 1 130 ? -5.800 10.689 2.052 1.00 98.62 130 GLY A O 1
ATOM 1015 N N . ALA A 1 131 ? -5.388 8.488 1.861 1.00 98.75 131 ALA A N 1
ATOM 1016 C CA . ALA A 1 131 ? -4.659 8.385 3.119 1.00 98.75 131 ALA A CA 1
ATOM 1017 C C . ALA A 1 131 ? -3.295 9.090 3.034 1.00 98.75 131 ALA A C 1
ATOM 1019 O O . ALA A 1 131 ? -2.720 9.226 1.953 1.00 98.75 131 ALA A O 1
ATOM 1020 N N . SER A 1 132 ? -2.755 9.514 4.178 1.00 98.75 132 SER A N 1
ATOM 1021 C CA . SER A 1 132 ? -1.429 10.135 4.253 1.00 98.75 132 SER A CA 1
ATOM 1022 C C . SER A 1 132 ? -0.476 9.351 5.148 1.00 98.75 132 SER A C 1
ATOM 1024 O O . SER A 1 132 ? -0.819 9.078 6.299 1.00 98.75 132 SER A O 1
ATOM 1026 N N . LEU A 1 133 ? 0.738 9.088 4.666 1.00 98.62 133 LEU A N 1
ATOM 1027 C CA . LEU A 1 133 ? 1.855 8.574 5.460 1.00 98.62 133 LEU A CA 1
ATOM 1028 C C . LEU A 1 133 ? 2.965 9.628 5.482 1.00 98.62 133 LEU A C 1
ATOM 1030 O O . LEU A 1 133 ? 3.591 9.914 4.459 1.00 98.62 133 LEU A O 1
ATOM 1034 N N . THR A 1 134 ? 3.183 10.229 6.650 1.00 97.81 134 THR A N 1
ATOM 1035 C CA . THR A 1 134 ? 4.176 11.304 6.824 1.00 97.81 134 THR A CA 1
ATOM 1036 C C . THR A 1 134 ? 5.480 10.792 7.427 1.00 97.81 134 THR A C 1
ATOM 1038 O O . THR A 1 134 ? 6.552 11.320 7.140 1.00 97.81 134 THR A O 1
ATOM 1041 N N . SER A 1 135 ? 5.405 9.741 8.244 1.00 95.62 135 SER A N 1
ATOM 1042 C CA . SER A 1 135 ? 6.536 9.022 8.831 1.00 95.62 135 SER A CA 1
ATOM 1043 C C . SER A 1 135 ? 6.048 7.718 9.476 1.00 95.62 135 SER A C 1
ATOM 1045 O O . SER A 1 135 ? 4.846 7.464 9.542 1.00 95.62 135 SER A O 1
ATOM 1047 N N . GLY A 1 136 ? 6.978 6.896 9.966 1.00 97.12 136 GLY A N 1
ATOM 1048 C CA . GLY A 1 136 ? 6.671 5.564 10.494 1.00 97.12 136 GLY A CA 1
ATOM 1049 C C . GLY A 1 136 ? 6.584 4.512 9.390 1.00 97.12 136 GLY A C 1
ATOM 1050 O O . GLY A 1 136 ? 7.104 4.721 8.285 1.00 97.12 136 GLY A O 1
ATOM 1051 N N . THR A 1 137 ? 5.952 3.381 9.691 1.00 98.19 137 THR A N 1
ATOM 1052 C CA . THR A 1 137 ? 5.856 2.256 8.762 1.00 98.19 137 THR A CA 1
ATOM 1053 C C . THR A 1 137 ? 4.438 1.723 8.641 1.00 98.19 137 THR A C 1
ATOM 1055 O O . THR A 1 137 ? 3.809 1.376 9.633 1.00 98.19 137 THR A O 1
ATOM 1058 N N . LEU A 1 138 ? 3.971 1.542 7.408 1.00 97.81 138 LEU A N 1
ATOM 1059 C CA . LEU A 1 138 ? 2.779 0.760 7.099 1.00 97.81 138 LEU A CA 1
ATOM 1060 C C . LEU A 1 138 ? 3.209 -0.523 6.383 1.00 97.81 138 LEU A C 1
ATOM 1062 O O . LEU A 1 138 ? 3.749 -0.465 5.280 1.00 97.81 138 LEU A O 1
ATOM 1066 N N . ARG A 1 139 ? 2.992 -1.684 7.007 1.00 95.94 139 ARG A N 1
ATOM 1067 C CA . ARG A 1 139 ? 3.292 -2.997 6.420 1.00 95.94 139 ARG A CA 1
ATOM 1068 C C . ARG A 1 139 ? 2.010 -3.763 6.149 1.00 95.94 139 ARG A C 1
ATOM 1070 O O . ARG A 1 139 ? 1.239 -3.994 7.075 1.00 95.94 139 ARG A O 1
ATOM 1077 N N . ILE A 1 140 ? 1.817 -4.203 4.911 1.00 92.19 140 ILE A N 1
ATOM 1078 C CA . ILE A 1 140 ? 0.763 -5.139 4.519 1.00 92.19 140 ILE A CA 1
ATOM 1079 C C . ILE A 1 140 ? 1.430 -6.389 3.958 1.00 92.19 140 ILE A C 1
ATOM 1081 O O . ILE A 1 140 ? 1.964 -6.404 2.850 1.00 92.19 140 ILE A O 1
ATOM 1085 N N . LEU A 1 141 ? 1.436 -7.437 4.772 1.00 87.56 141 LEU A N 1
ATOM 1086 C CA . LEU A 1 141 ? 2.205 -8.653 4.570 1.00 87.56 141 LEU A CA 1
ATOM 1087 C C . LEU A 1 141 ? 1.239 -9.841 4.501 1.00 87.56 141 LEU A C 1
ATOM 1089 O O . LEU A 1 141 ? 0.549 -10.149 5.475 1.00 87.56 141 LEU A O 1
ATOM 1093 N N . GLY A 1 142 ? 1.182 -10.504 3.345 1.00 73.56 142 GLY A N 1
ATOM 1094 C CA . GLY A 1 142 ? 0.290 -11.640 3.117 1.00 73.56 142 GLY A CA 1
ATOM 1095 C C . GLY A 1 142 ? 0.980 -12.987 3.376 1.00 73.56 142 GLY A C 1
ATOM 1096 O O . GLY A 1 142 ? 1.963 -13.296 2.705 1.00 73.56 142 GLY A O 1
ATOM 1097 N N . PRO A 1 143 ? 0.477 -13.850 4.280 1.00 56.22 143 PRO A N 1
ATOM 1098 C CA . PRO A 1 143 ? 1.068 -15.161 4.540 1.00 56.22 143 PRO A CA 1
ATOM 1099 C C . PRO A 1 143 ? 0.553 -16.295 3.623 1.00 56.22 143 PRO A C 1
ATOM 1101 O O . PRO A 1 143 ? 1.015 -17.429 3.774 1.00 56.22 143 PRO A O 1
ATOM 1104 N N . ARG A 1 144 ? -0.432 -16.079 2.725 1.00 61.31 144 ARG A N 1
ATOM 1105 C CA . ARG A 1 144 ? -1.213 -17.183 2.106 1.00 61.31 144 ARG A CA 1
ATOM 1106 C C . ARG A 1 144 ? -1.573 -17.017 0.621 1.00 61.31 144 ARG A C 1
ATOM 1108 O O . ARG A 1 144 ? -1.546 -15.931 0.083 1.00 61.31 144 ARG A O 1
ATOM 1115 N N . LYS A 1 145 ? -1.947 -18.132 -0.027 1.00 61.81 145 LYS A N 1
ATOM 1116 C CA . LYS A 1 145 ? -2.212 -18.299 -1.479 1.00 61.81 145 LYS A CA 1
ATOM 1117 C C . LYS A 1 145 ? -3.328 -17.432 -2.090 1.00 61.81 145 LYS A C 1
ATOM 1119 O O . LYS A 1 145 ? -3.438 -17.411 -3.310 1.00 61.81 145 LYS A O 1
ATOM 1124 N N . HIS A 1 146 ? -4.163 -16.799 -1.272 1.00 62.38 146 HIS A N 1
ATOM 1125 C CA . HIS A 1 146 ? -5.234 -15.907 -1.719 1.00 62.38 146 HIS A CA 1
ATOM 1126 C C . HIS A 1 146 ? -4.824 -14.459 -1.426 1.00 62.38 146 HIS A C 1
ATOM 1128 O O . HIS A 1 146 ? -3.994 -14.217 -0.547 1.00 62.38 146 HIS A O 1
ATOM 1134 N N . GLY A 1 147 ? -5.373 -13.518 -2.185 1.00 75.19 147 GLY A N 1
ATOM 1135 C CA . GLY A 1 147 ? -5.117 -12.091 -2.024 1.00 75.19 147 GLY A CA 1
ATOM 1136 C C . GLY A 1 147 ? -6.402 -11.307 -2.238 1.00 75.19 147 GLY A C 1
ATOM 1137 O O . GLY A 1 147 ? -7.300 -11.790 -2.912 1.00 75.19 147 GLY A O 1
ATOM 1138 N N . GLY A 1 148 ? -6.495 -10.121 -1.647 1.00 86.06 148 GLY A N 1
ATOM 1139 C CA . GLY A 1 148 ? -7.565 -9.160 -1.911 1.00 86.06 148 GLY A CA 1
ATOM 1140 C C . GLY A 1 148 ? -7.048 -7.959 -2.696 1.00 86.06 148 GLY A C 1
ATOM 1141 O O . GLY A 1 148 ? -5.872 -7.901 -3.063 1.00 86.06 148 GLY A O 1
ATOM 1142 N N . SER A 1 149 ? -7.915 -6.975 -2.919 1.00 91.50 149 SER A N 1
ATOM 1143 C CA . SER A 1 149 ? -7.495 -5.684 -3.464 1.00 91.50 149 SER A CA 1
ATOM 1144 C C . SER A 1 149 ? -6.976 -4.759 -2.366 1.00 91.50 149 SER A C 1
ATOM 1146 O O . SER A 1 149 ? -7.494 -4.747 -1.248 1.00 91.50 149 SER A O 1
ATOM 1148 N N . VAL A 1 150 ? -5.957 -3.970 -2.703 1.00 94.62 150 VAL A N 1
ATOM 1149 C CA . VAL A 1 150 ? -5.405 -2.916 -1.849 1.00 94.62 150 VAL A CA 1
ATOM 1150 C C . VAL A 1 150 ? -5.295 -1.629 -2.661 1.00 94.62 150 VAL A C 1
ATOM 1152 O O . VAL A 1 150 ? -4.626 -1.588 -3.692 1.00 94.62 150 VAL A O 1
ATOM 1155 N N . SER A 1 151 ? -5.934 -0.558 -2.203 1.00 97.44 151 SER A N 1
ATOM 1156 C CA . SER A 1 151 ? -5.968 0.720 -2.918 1.00 97.44 151 SER A CA 1
ATOM 1157 C C . SER A 1 151 ? -5.353 1.844 -2.097 1.00 97.44 151 SER A C 1
ATOM 1159 O O . SER A 1 151 ? -5.744 2.065 -0.963 1.00 97.44 151 SER A O 1
ATOM 1161 N N . PHE A 1 152 ? -4.445 2.597 -2.704 1.00 98.62 152 PHE A N 1
ATOM 1162 C CA . PHE A 1 152 ? -3.826 3.840 -2.237 1.00 98.62 152 PHE A CA 1
ATOM 1163 C C . PHE A 1 152 ? -4.056 4.968 -3.253 1.00 98.62 152 PHE A C 1
ATOM 1165 O O . PHE A 1 152 ? -3.216 5.850 -3.446 1.00 98.62 152 PHE A O 1
ATOM 1172 N N . VAL A 1 153 ? -5.177 4.918 -3.976 1.00 98.75 153 VAL A N 1
ATOM 1173 C CA . VAL A 1 153 ? -5.531 5.948 -4.957 1.00 98.75 153 VAL A CA 1
ATOM 1174 C C . VAL A 1 153 ? -5.553 7.319 -4.281 1.00 98.75 153 VAL A C 1
ATOM 1176 O O . VAL A 1 153 ? -6.144 7.479 -3.218 1.00 98.75 153 VAL A O 1
ATOM 1179 N N . GLU A 1 154 ? -4.912 8.312 -4.897 1.00 98.69 154 GLU A N 1
ATOM 1180 C CA . GLU A 1 154 ? -4.821 9.688 -4.375 1.00 98.69 154 GLU A CA 1
ATOM 1181 C C . GLU A 1 154 ? -4.161 9.824 -2.988 1.00 98.69 154 GLU A C 1
ATOM 1183 O O . GLU A 1 154 ? -4.294 10.869 -2.351 1.00 98.69 154 GLU A O 1
ATOM 1188 N N . ALA A 1 155 ? -3.441 8.804 -2.512 1.00 98.81 155 ALA A N 1
ATOM 1189 C CA . ALA A 1 155 ? -2.714 8.873 -1.248 1.00 98.81 155 ALA A CA 1
ATOM 1190 C C . ALA A 1 155 ? -1.518 9.847 -1.305 1.00 98.81 155 ALA A C 1
ATOM 1192 O O . ALA A 1 155 ? -0.939 10.092 -2.369 1.00 98.81 155 ALA A O 1
ATOM 1193 N N . ASP A 1 156 ? -1.137 10.387 -0.146 1.00 98.81 156 ASP A N 1
ATOM 1194 C CA . ASP A 1 156 ? 0.007 11.289 0.023 1.00 98.81 156 ASP A CA 1
ATOM 1195 C C . ASP A 1 156 ? 1.112 10.623 0.858 1.00 98.81 156 ASP A C 1
ATOM 1197 O O . ASP A 1 156 ? 0.982 10.407 2.066 1.00 98.81 156 ASP A O 1
ATOM 1201 N N . PHE A 1 157 ? 2.212 10.292 0.192 1.00 98.69 157 PHE A N 1
ATOM 1202 C CA . PHE A 1 157 ? 3.363 9.594 0.745 1.00 98.69 157 PHE A CA 1
ATOM 1203 C C . PHE A 1 157 ? 4.552 10.554 0.869 1.00 98.69 157 PHE A C 1
ATOM 1205 O O . PHE A 1 157 ? 5.363 10.703 -0.050 1.00 98.69 157 PHE A O 1
ATOM 1212 N N . SER A 1 158 ? 4.656 11.235 2.010 1.00 98.25 158 SER A N 1
ATOM 1213 C CA . SER A 1 158 ? 5.655 12.294 2.243 1.00 98.25 158 SER A CA 1
ATOM 1214 C C . SER A 1 158 ? 6.838 11.877 3.120 1.00 98.25 158 SER A C 1
ATOM 1216 O O . SER A 1 158 ? 7.832 12.598 3.194 1.00 98.25 158 SER A O 1
ATOM 1218 N N . GLY A 1 159 ? 6.786 10.690 3.725 1.00 96.31 159 GLY A N 1
ATOM 1219 C CA . GLY A 1 159 ? 7.896 10.100 4.470 1.00 96.31 159 GLY A CA 1
ATOM 1220 C C . GLY A 1 159 ? 7.583 8.691 4.969 1.00 96.31 159 GLY A C 1
ATOM 1221 O O . GLY A 1 159 ? 6.513 8.144 4.707 1.00 96.31 159 GLY A O 1
ATOM 1222 N N . GLY A 1 160 ? 8.530 8.077 5.676 1.00 97.38 160 GLY A N 1
ATOM 1223 C CA . GLY A 1 160 ? 8.361 6.721 6.204 1.00 97.38 160 GLY A CA 1
ATOM 1224 C C . GLY A 1 160 ? 8.476 5.620 5.147 1.00 97.38 160 GLY A C 1
ATOM 1225 O O . GLY A 1 160 ? 9.078 5.804 4.086 1.00 97.38 160 GLY A O 1
ATOM 1226 N N . VAL A 1 161 ? 7.918 4.453 5.461 1.00 98.25 161 VAL A N 1
ATOM 1227 C CA . VAL A 1 161 ? 7.988 3.254 4.618 1.00 98.25 161 VAL A CA 1
ATOM 1228 C C . VAL A 1 161 ? 6.597 2.654 4.438 1.00 98.25 161 VAL A C 1
ATOM 1230 O O . VAL A 1 161 ? 5.884 2.424 5.413 1.00 98.25 161 VAL A O 1
ATOM 1233 N N . LEU A 1 162 ? 6.238 2.350 3.193 1.00 98.06 162 LEU A N 1
ATOM 1234 C CA . LEU A 1 162 ? 5.106 1.492 2.864 1.00 98.06 162 LEU A CA 1
ATOM 1235 C C . LEU A 1 162 ? 5.652 0.190 2.291 1.00 98.06 162 LEU A C 1
ATOM 1237 O O . LEU A 1 162 ? 6.279 0.191 1.236 1.00 98.06 162 LEU A O 1
ATOM 1241 N N . GLU A 1 163 ? 5.411 -0.919 2.976 1.00 95.12 163 GLU A N 1
ATOM 1242 C CA . GLU A 1 163 ? 5.846 -2.239 2.537 1.00 95.12 163 GLU A CA 1
ATOM 1243 C C . GLU A 1 163 ? 4.633 -3.116 2.246 1.00 95.12 163 GLU A C 1
ATOM 1245 O O . GLU A 1 163 ? 3.842 -3.427 3.134 1.00 95.12 163 GLU A O 1
ATOM 1250 N N . LEU A 1 164 ? 4.499 -3.520 0.990 1.00 91.50 164 LEU A N 1
ATOM 1251 C CA . LEU A 1 164 ? 3.579 -4.542 0.533 1.00 91.50 164 LEU A CA 1
ATOM 1252 C C . LEU A 1 164 ? 4.408 -5.783 0.206 1.00 91.50 164 LEU A C 1
ATOM 1254 O O . LEU A 1 164 ? 5.271 -5.740 -0.667 1.00 91.50 164 LEU A O 1
ATOM 1258 N N . ASN A 1 165 ? 4.134 -6.893 0.880 1.00 84.94 165 ASN A N 1
ATOM 1259 C CA . ASN A 1 165 ? 4.629 -8.204 0.469 1.00 84.94 165 ASN A CA 1
ATOM 1260 C C . ASN A 1 165 ? 3.421 -9.025 0.012 1.00 84.94 165 ASN A C 1
ATOM 1262 O O . ASN A 1 165 ? 2.814 -9.733 0.829 1.00 84.94 165 ASN A O 1
ATOM 1266 N N . PRO A 1 166 ? 2.968 -8.816 -1.240 1.00 66.50 166 PRO A N 1
ATOM 1267 C CA . PRO A 1 166 ? 1.791 -9.492 -1.742 1.00 66.50 166 PRO A CA 1
ATOM 1268 C C . PRO A 1 166 ? 2.101 -10.974 -1.921 1.00 66.50 166 PRO A C 1
ATOM 1270 O O . PRO A 1 166 ? 3.115 -11.363 -2.494 1.00 66.50 166 PRO A O 1
ATOM 1273 N N . SER A 1 167 ? 1.189 -11.817 -1.460 1.00 63.22 167 SER A N 1
ATOM 1274 C CA . SER A 1 167 ? 1.321 -13.256 -1.621 1.00 63.22 167 SER A CA 1
ATOM 1275 C C . SER A 1 167 ? 1.070 -13.704 -3.069 1.00 63.22 167 SER A C 1
ATOM 1277 O O . SER A 1 167 ? 1.887 -14.434 -3.628 1.00 63.22 167 SER A O 1
ATOM 1279 N N . MET A 1 168 ? -0.045 -13.276 -3.678 1.00 72.25 168 MET A N 1
ATOM 1280 C CA . MET A 1 168 ? -0.423 -13.529 -5.079 1.00 72.25 168 MET A CA 1
ATOM 1281 C C . MET A 1 168 ? -1.599 -12.622 -5.482 1.00 72.25 168 MET A C 1
ATOM 1283 O O . MET A 1 168 ? -2.587 -12.545 -4.753 1.00 72.25 168 MET A O 1
ATOM 1287 N N . LEU A 1 169 ? -1.529 -11.966 -6.648 1.00 77.12 169 LEU A N 1
ATOM 1288 C CA . LEU A 1 169 ? -2.709 -11.347 -7.272 1.00 77.12 169 LEU A CA 1
ATOM 1289 C C . LEU A 1 169 ? -3.466 -12.393 -8.099 1.00 77.12 169 LEU A C 1
ATOM 1291 O O . LEU A 1 169 ? -2.851 -13.132 -8.872 1.00 77.12 169 LEU A O 1
ATOM 1295 N N . HIS A 1 170 ? -4.788 -12.442 -7.934 1.00 79.56 170 HIS A N 1
ATOM 1296 C CA . HIS A 1 170 ? -5.701 -13.269 -8.727 1.00 79.56 170 HIS A CA 1
ATOM 1297 C C . HIS A 1 170 ? -6.534 -12.414 -9.695 1.00 79.56 170 HIS A C 1
ATOM 1299 O O . HIS A 1 170 ? -6.515 -11.183 -9.631 1.00 79.56 170 HIS A O 1
ATOM 1305 N N . ASP A 1 171 ? -7.309 -13.063 -10.569 1.00 84.69 171 ASP A N 1
ATOM 1306 C CA . ASP A 1 171 ? -8.240 -12.398 -11.489 1.00 84.69 171 ASP A CA 1
ATOM 1307 C C . ASP A 1 171 ? -9.193 -11.469 -10.720 1.00 84.69 171 ASP A C 1
ATOM 1309 O O . ASP A 1 171 ? -9.962 -11.920 -9.870 1.00 84.69 171 ASP A O 1
ATOM 1313 N N . GLY A 1 172 ? -9.151 -10.169 -11.017 1.00 84.19 172 GLY A N 1
ATOM 1314 C CA . GLY A 1 172 ? -9.990 -9.153 -10.374 1.00 84.19 172 GLY A CA 1
ATOM 1315 C C . GLY A 1 172 ? -9.411 -8.526 -9.101 1.00 84.19 172 GLY A C 1
ATOM 1316 O O . GLY A 1 172 ? -9.978 -7.546 -8.621 1.00 84.19 172 GLY A O 1
ATOM 1317 N N . ALA A 1 173 ? -8.284 -9.022 -8.579 1.00 89.50 173 ALA A N 1
ATOM 1318 C CA . ALA A 1 173 ? -7.543 -8.338 -7.523 1.00 89.50 173 ALA A CA 1
ATOM 1319 C C . ALA A 1 173 ? -6.692 -7.200 -8.100 1.00 89.50 173 ALA A C 1
ATOM 1321 O O . ALA A 1 173 ? -6.176 -7.290 -9.220 1.00 89.50 173 ALA A O 1
ATOM 1322 N N . SER A 1 174 ? -6.503 -6.134 -7.322 1.00 92.44 174 SER A N 1
ATOM 1323 C CA . SER A 1 174 ? -5.638 -5.028 -7.728 1.00 92.44 174 SER A CA 1
ATOM 1324 C C . SER A 1 174 ? -4.828 -4.424 -6.589 1.00 92.44 174 SER A C 1
ATOM 1326 O O . SER A 1 174 ? -5.270 -4.391 -5.443 1.00 92.44 174 SER A O 1
ATOM 1328 N N . ILE A 1 175 ? -3.646 -3.910 -6.928 1.00 94.50 175 ILE A N 1
ATOM 1329 C CA . ILE A 1 175 ? -2.881 -2.987 -6.089 1.00 94.50 175 ILE A CA 1
ATOM 1330 C C . ILE A 1 175 ? -2.880 -1.634 -6.796 1.00 94.50 175 ILE A C 1
ATOM 1332 O O . ILE A 1 175 ? -2.316 -1.499 -7.880 1.00 94.50 175 ILE A O 1
ATOM 1336 N N . ALA A 1 176 ? -3.517 -0.622 -6.217 1.00 97.25 176 ALA A N 1
ATOM 1337 C CA . ALA A 1 176 ? -3.679 0.671 -6.876 1.00 97.25 176 ALA A CA 1
ATOM 1338 C C . ALA A 1 176 ? -2.932 1.789 -6.146 1.00 97.25 176 ALA A C 1
ATOM 1340 O O . ALA A 1 176 ? -3.087 1.970 -4.951 1.00 97.25 176 ALA A O 1
ATOM 1341 N N . PHE A 1 177 ? -2.179 2.588 -6.891 1.00 98.56 177 PHE A N 1
ATOM 1342 C CA . PHE A 1 177 ? -1.493 3.810 -6.457 1.00 98.56 177 PHE A CA 1
ATOM 1343 C C . PHE A 1 177 ? -1.865 5.007 -7.338 1.00 98.56 177 PHE A C 1
ATOM 1345 O O . PHE A 1 177 ? -1.182 6.026 -7.349 1.00 98.56 177 PHE A O 1
ATOM 1352 N N . SER A 1 178 ? -2.920 4.886 -8.145 1.00 98.62 178 SER A N 1
ATOM 1353 C CA . SER A 1 178 ? -3.209 5.882 -9.172 1.00 98.62 178 SER A CA 1
ATOM 1354 C C . SER A 1 178 ? -3.421 7.267 -8.560 1.00 98.62 178 SER A C 1
ATOM 1356 O O . SER A 1 178 ? -4.164 7.415 -7.591 1.00 98.62 178 SER A O 1
ATOM 1358 N N . ARG A 1 179 ? -2.783 8.286 -9.141 1.00 98.69 179 ARG A N 1
ATOM 1359 C CA . ARG A 1 179 ? -2.770 9.682 -8.670 1.00 98.69 179 ARG A CA 1
ATOM 1360 C C . ARG A 1 179 ? -2.181 9.887 -7.268 1.00 98.69 179 ARG A C 1
ATOM 1362 O O . ARG A 1 179 ? -2.389 10.950 -6.685 1.00 98.69 179 ARG A O 1
ATOM 1369 N N . ALA A 1 180 ? -1.466 8.905 -6.720 1.00 98.81 180 ALA A N 1
ATOM 1370 C CA . ALA A 1 180 ? -0.748 9.082 -5.465 1.00 98.81 180 ALA A CA 1
ATOM 1371 C C . ALA A 1 180 ? 0.448 10.027 -5.642 1.00 98.81 180 ALA A C 1
ATOM 1373 O O . ALA A 1 180 ? 1.065 10.094 -6.709 1.00 98.81 180 ALA A O 1
ATOM 1374 N N . LYS A 1 181 ? 0.795 10.741 -4.574 1.00 98.88 181 LYS A N 1
ATOM 1375 C CA . LYS A 1 181 ? 1.985 11.592 -4.509 1.00 98.88 181 LYS A CA 1
ATOM 1376 C C . LYS A 1 181 ? 3.048 10.902 -3.678 1.00 98.88 181 LYS A C 1
ATOM 1378 O O . LYS A 1 181 ? 2.741 10.444 -2.584 1.00 98.88 181 LYS A O 1
ATOM 1383 N N . ILE A 1 182 ? 4.284 10.867 -4.164 1.00 98.75 182 ILE A N 1
ATOM 1384 C CA . ILE A 1 182 ? 5.430 10.320 -3.433 1.00 98.75 182 ILE A CA 1
ATOM 1385 C C . ILE A 1 182 ? 6.508 11.400 -3.361 1.00 98.75 182 ILE A C 1
ATOM 1387 O O . ILE A 1 182 ? 7.146 11.755 -4.349 1.00 98.75 182 ILE A O 1
ATOM 1391 N N . SER A 1 183 ? 6.687 11.964 -2.174 1.00 98.44 183 SER A N 1
ATOM 1392 C CA . SER A 1 183 ? 7.613 13.072 -1.917 1.00 98.44 183 SER A CA 1
ATOM 1393 C C . SER A 1 183 ? 8.645 12.767 -0.831 1.00 98.44 183 SER A C 1
ATOM 1395 O O . SER A 1 183 ? 9.414 13.647 -0.450 1.00 98.44 183 SER A O 1
ATOM 1397 N N . GLY A 1 184 ? 8.709 11.518 -0.359 1.00 97.38 184 GLY A N 1
ATOM 1398 C CA . GLY A 1 184 ? 9.709 11.099 0.627 1.00 97.38 184 GLY A CA 1
ATOM 1399 C C . GLY A 1 184 ? 9.581 9.668 1.150 1.00 97.38 184 GLY A C 1
ATOM 1400 O O . GLY A 1 184 ? 10.504 9.188 1.802 1.00 97.38 184 GLY A O 1
ATOM 1401 N N . THR A 1 185 ? 8.474 8.977 0.878 1.00 98.62 185 THR A N 1
ATOM 1402 C CA . THR A 1 185 ? 8.270 7.587 1.313 1.00 98.62 185 THR A CA 1
ATOM 1403 C C . THR A 1 185 ? 9.007 6.590 0.425 1.00 98.62 185 THR A C 1
ATOM 1405 O O . THR A 1 185 ? 9.067 6.748 -0.795 1.00 98.62 185 THR A O 1
ATOM 1408 N N . ASP A 1 186 ? 9.491 5.511 1.036 1.00 97.94 186 ASP A N 1
ATOM 1409 C CA . ASP A 1 186 ? 9.883 4.303 0.314 1.00 97.94 186 ASP A CA 1
ATOM 1410 C C . ASP A 1 186 ? 8.691 3.347 0.207 1.00 97.94 186 ASP A C 1
ATOM 1412 O O . ASP A 1 186 ? 8.350 2.651 1.167 1.00 97.94 186 ASP A O 1
ATOM 1416 N N . VAL A 1 187 ? 8.059 3.314 -0.963 1.00 97.88 187 VAL A N 1
ATOM 1417 C CA . VAL A 1 187 ? 7.025 2.343 -1.323 1.00 97.88 187 VAL A CA 1
ATOM 1418 C C . VAL A 1 187 ? 7.708 1.107 -1.894 1.00 97.88 187 VAL A C 1
ATOM 1420 O O . VAL A 1 187 ? 8.417 1.181 -2.898 1.00 97.88 187 VAL A O 1
ATOM 1423 N N . ARG A 1 188 ? 7.509 -0.044 -1.255 1.00 94.94 188 ARG A N 1
ATOM 1424 C CA . ARG A 1 188 ? 8.122 -1.318 -1.631 1.00 94.94 188 ARG A CA 1
ATOM 1425 C C . ARG A 1 188 ? 7.041 -2.367 -1.831 1.00 94.94 188 ARG A C 1
ATOM 1427 O O . ARG A 1 188 ? 6.321 -2.679 -0.895 1.00 94.94 188 ARG A O 1
ATOM 1434 N N . ILE A 1 189 ? 6.956 -2.918 -3.033 1.00 92.00 189 ILE A N 1
ATOM 1435 C CA . ILE A 1 189 ? 6.140 -4.078 -3.378 1.00 92.00 189 ILE A CA 1
ATOM 1436 C C . ILE A 1 189 ? 7.116 -5.220 -3.646 1.00 92.00 189 ILE A C 1
ATOM 1438 O O . ILE A 1 189 ? 7.776 -5.246 -4.687 1.00 92.00 189 ILE A O 1
ATOM 1442 N N . LEU A 1 190 ? 7.286 -6.095 -2.658 1.00 87.00 190 LEU A N 1
ATOM 1443 C CA . LEU A 1 190 ? 8.374 -7.066 -2.635 1.00 87.00 190 LEU A CA 1
ATOM 1444 C C . LEU A 1 190 ? 7.872 -8.502 -2.684 1.00 87.00 190 LEU A C 1
ATOM 1446 O O . LEU A 1 190 ? 6.973 -8.869 -1.935 1.00 87.00 190 LEU A O 1
ATOM 1450 N N . GLY A 1 191 ? 8.544 -9.327 -3.486 1.00 80.38 191 GLY A N 1
ATOM 1451 C CA . GLY A 1 191 ? 8.233 -10.752 -3.593 1.00 80.38 191 GLY A CA 1
ATOM 1452 C C . GLY A 1 191 ? 6.910 -11.038 -4.312 1.00 80.38 191 GLY A C 1
ATOM 1453 O O . GLY A 1 191 ? 6.287 -10.147 -4.882 1.00 80.38 191 GLY A O 1
ATOM 1454 N N . GLY A 1 192 ? 6.515 -12.312 -4.303 1.00 72.06 192 GLY A N 1
ATOM 1455 C CA . GLY 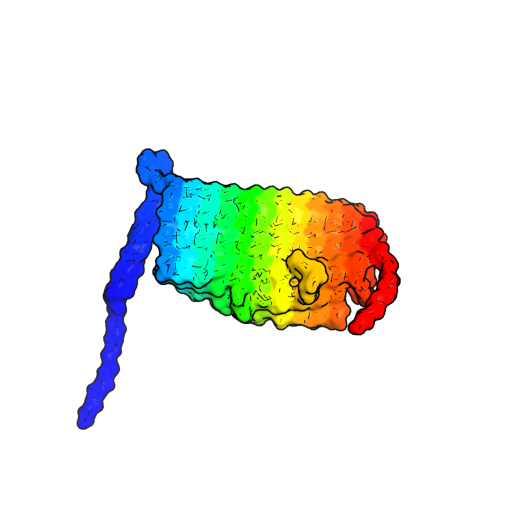A 1 192 ? 5.275 -12.789 -4.917 1.00 72.06 192 GLY A CA 1
ATOM 1456 C C . GLY A 1 192 ? 5.436 -13.365 -6.330 1.00 72.06 192 GLY A C 1
ATOM 1457 O O . GLY A 1 192 ? 6.410 -13.120 -7.042 1.00 72.06 192 GLY A O 1
ATOM 1458 N N . GLU A 1 193 ? 4.449 -14.171 -6.719 1.00 78.62 193 GLU A N 1
ATOM 1459 C CA . GLU A 1 193 ? 4.206 -14.620 -8.094 1.00 78.62 193 GLU A CA 1
ATOM 1460 C C . GLU A 1 193 ? 2.818 -14.086 -8.465 1.00 78.62 193 GLU A C 1
ATOM 1462 O O . GLU A 1 193 ? 1.819 -14.485 -7.863 1.00 78.62 193 GLU A O 1
ATOM 1467 N N . HIS A 1 194 ? 2.744 -13.138 -9.396 1.00 84.88 194 HIS A N 1
ATOM 1468 C CA . HIS A 1 194 ? 1.481 -12.521 -9.798 1.00 84.88 194 HIS A CA 1
ATOM 1469 C C . HIS A 1 194 ? 0.974 -13.247 -11.037 1.00 84.88 194 HIS A C 1
ATOM 1471 O O . HIS A 1 194 ? 1.656 -13.228 -12.051 1.00 84.88 194 HIS A O 1
ATOM 1477 N N . LYS A 1 195 ? -0.176 -13.927 -10.942 1.00 83.50 195 LYS A N 1
ATOM 1478 C CA . LYS A 1 195 ? -0.717 -14.770 -12.032 1.00 83.50 195 LYS A CA 1
ATOM 1479 C C . LYS A 1 195 ? -1.844 -14.128 -12.822 1.00 83.50 195 LYS A C 1
ATOM 1481 O O . LYS A 1 195 ? -2.278 -14.694 -13.824 1.00 83.50 195 LYS A O 1
ATOM 1486 N N . ALA A 1 196 ? -2.318 -12.991 -12.326 1.00 86.31 196 ALA A N 1
ATOM 1487 C CA . ALA A 1 196 ? -3.296 -12.129 -12.953 1.00 86.31 196 ALA A CA 1
ATOM 1488 C C . ALA A 1 196 ? -3.406 -10.816 -12.162 1.00 86.31 196 ALA A C 1
ATOM 1490 O O . ALA A 1 196 ? -2.508 -10.456 -11.394 1.00 86.31 196 ALA A O 1
ATOM 1491 N N . GLY A 1 197 ? -4.532 -10.124 -12.327 1.00 90.88 197 GLY A N 1
ATOM 1492 C CA . GLY A 1 197 ? -4.851 -8.896 -11.618 1.00 90.88 197 GLY A CA 1
ATOM 1493 C C . GLY A 1 197 ? -4.120 -7.693 -12.196 1.00 90.88 197 GLY A C 1
ATOM 1494 O O . GLY A 1 197 ? -3.527 -7.750 -13.277 1.00 90.88 197 GLY A O 1
ATOM 1495 N N . SER A 1 198 ? -4.186 -6.586 -11.466 1.00 93.94 198 SER A N 1
ATOM 1496 C CA . SER A 1 198 ? -3.662 -5.318 -11.963 1.00 93.94 198 SER A CA 1
ATOM 1497 C C . SER A 1 198 ? -2.885 -4.547 -10.909 1.00 93.94 198 SER A C 1
ATOM 1499 O O . SER A 1 198 ? -3.268 -4.495 -9.740 1.00 93.94 198 SER A O 1
ATOM 1501 N N . ILE A 1 199 ? -1.818 -3.886 -11.341 1.00 95.19 199 ILE A N 1
ATOM 1502 C CA . ILE A 1 199 ? -1.059 -2.934 -10.539 1.00 95.19 199 ILE A CA 1
ATOM 1503 C C . ILE A 1 199 ? -1.157 -1.566 -11.220 1.00 95.19 199 ILE A C 1
ATOM 1505 O O . ILE A 1 199 ? -0.658 -1.363 -12.327 1.00 95.19 199 ILE A O 1
ATOM 1509 N N . TRP A 1 200 ? -1.832 -0.620 -10.569 1.00 97.50 200 TRP A N 1
ATOM 1510 C CA . TRP A 1 200 ? -2.212 0.659 -11.172 1.00 97.50 200 TRP A CA 1
ATOM 1511 C C . TRP A 1 200 ? -1.464 1.841 -10.566 1.00 97.50 200 TRP A C 1
ATOM 1513 O O . TRP A 1 200 ? -1.951 2.464 -9.623 1.00 97.50 200 TRP A O 1
ATOM 1523 N N . CYS A 1 201 ? -0.344 2.236 -11.158 1.00 98.25 201 CYS A N 1
ATOM 1524 C CA . CYS A 1 201 ? 0.451 3.407 -10.773 1.00 98.25 201 CYS A CA 1
ATOM 1525 C C . CYS A 1 201 ? 0.197 4.616 -11.693 1.00 98.25 201 CYS A C 1
ATOM 1527 O O . CYS A 1 201 ? 1.068 5.463 -11.890 1.00 98.25 201 CYS A O 1
ATOM 1529 N N . ASN A 1 202 ? -1.004 4.712 -12.265 1.00 98.50 202 ASN A N 1
ATOM 1530 C CA . ASN A 1 202 ? -1.337 5.742 -13.247 1.00 98.50 202 ASN A CA 1
ATOM 1531 C C . ASN A 1 202 ? -1.327 7.139 -12.633 1.00 98.50 202 ASN A C 1
ATOM 1533 O O . ASN A 1 202 ? -2.027 7.396 -11.654 1.00 98.50 202 ASN A O 1
ATOM 1537 N N . GLY A 1 203 ? -0.592 8.066 -13.236 1.00 98.44 203 GLY A N 1
ATOM 1538 C CA . GLY A 1 203 ? -0.551 9.456 -12.803 1.00 98.44 203 GLY A CA 1
ATOM 1539 C C . GLY A 1 203 ? 0.089 9.666 -11.434 1.00 98.44 203 GLY A C 1
ATOM 1540 O O . GLY A 1 203 ? -0.232 10.669 -10.798 1.00 98.44 203 GLY A O 1
ATOM 1541 N N . ILE A 1 204 ? 0.931 8.739 -10.953 1.00 98.50 204 ILE A N 1
ATOM 1542 C CA . ILE A 1 204 ? 1.725 9.005 -9.746 1.00 98.50 204 ILE A CA 1
ATOM 1543 C C . ILE A 1 204 ? 2.618 10.228 -9.970 1.00 98.50 204 ILE A C 1
ATOM 1545 O O . ILE A 1 204 ? 3.138 10.424 -11.068 1.00 98.50 204 ILE A O 1
ATOM 1549 N N . ASP A 1 205 ? 2.795 11.040 -8.934 1.00 98.69 205 ASP A N 1
ATOM 1550 C CA . ASP A 1 205 ? 3.650 12.229 -8.964 1.00 98.69 205 ASP A CA 1
ATOM 1551 C C . ASP A 1 205 ? 4.778 12.072 -7.943 1.00 98.69 205 ASP A C 1
ATOM 1553 O O . ASP A 1 205 ? 4.534 12.047 -6.733 1.00 98.69 205 ASP A O 1
ATOM 1557 N N . MET A 1 206 ? 6.005 11.901 -8.435 1.00 98.62 206 MET A N 1
ATOM 1558 C CA . MET A 1 206 ? 7.188 11.615 -7.632 1.00 98.62 206 MET A CA 1
ATOM 1559 C C . MET A 1 206 ? 8.170 12.784 -7.631 1.00 98.62 206 MET A C 1
ATOM 1561 O O . MET A 1 206 ? 8.688 13.182 -8.677 1.00 98.62 206 MET A O 1
ATOM 1565 N N . THR A 1 207 ? 8.486 13.289 -6.439 1.00 98.56 207 THR A N 1
ATOM 1566 C CA . THR A 1 207 ? 9.492 14.347 -6.237 1.00 98.56 207 THR A CA 1
ATOM 1567 C C . THR A 1 207 ? 10.678 13.894 -5.384 1.00 98.56 207 THR A C 1
ATOM 1569 O O . THR A 1 207 ? 11.751 14.488 -5.472 1.00 98.56 207 THR A O 1
ATOM 1572 N N . ALA A 1 208 ? 10.513 12.831 -4.592 1.00 98.25 208 ALA A N 1
ATOM 1573 C CA . ALA A 1 208 ? 11.561 12.126 -3.855 1.00 98.25 208 ALA A CA 1
ATOM 1574 C C . ALA A 1 208 ? 11.040 10.741 -3.416 1.00 98.25 208 ALA A C 1
ATOM 1576 O O . ALA A 1 208 ? 9.968 10.315 -3.840 1.00 98.25 208 ALA A O 1
ATOM 1577 N N . GLY A 1 209 ? 11.791 10.034 -2.567 1.00 97.69 209 GLY A N 1
ATOM 1578 C CA . GLY A 1 209 ? 11.439 8.680 -2.132 1.00 97.69 209 GLY A CA 1
ATOM 1579 C C . GLY A 1 209 ? 11.656 7.634 -3.226 1.00 97.69 209 GLY A C 1
ATOM 1580 O O . GLY A 1 209 ? 12.366 7.875 -4.211 1.00 97.69 209 GLY A O 1
ATOM 1581 N N . SER A 1 210 ? 11.060 6.459 -3.048 1.00 97.62 210 SER A N 1
ATOM 1582 C CA . SER A 1 210 ? 11.182 5.360 -4.003 1.00 97.62 210 SER A CA 1
ATOM 1583 C C . SER A 1 210 ? 9.867 4.609 -4.193 1.00 97.62 210 SER A C 1
ATOM 1585 O O . SER A 1 210 ? 9.075 4.474 -3.267 1.00 97.62 210 SER A O 1
ATOM 1587 N N . PHE A 1 211 ? 9.642 4.116 -5.408 1.00 97.75 211 PHE A N 1
ATOM 1588 C CA . PHE A 1 211 ? 8.620 3.134 -5.738 1.00 97.75 211 PHE A CA 1
ATOM 1589 C C . PHE A 1 211 ? 9.330 1.907 -6.304 1.00 97.75 211 PHE A C 1
ATOM 1591 O O . PHE A 1 211 ? 9.792 1.910 -7.446 1.00 97.75 211 PHE A O 1
ATOM 1598 N N . ILE A 1 212 ? 9.476 0.873 -5.483 1.00 94.94 212 ILE A N 1
ATOM 1599 C CA . ILE A 1 212 ? 10.224 -0.337 -5.812 1.00 94.94 212 ILE A CA 1
ATOM 1600 C C . ILE A 1 212 ? 9.241 -1.488 -5.960 1.00 94.94 212 ILE A C 1
ATOM 1602 O O . ILE A 1 212 ? 8.561 -1.843 -5.005 1.00 94.94 212 ILE A O 1
ATOM 1606 N N . PHE A 1 213 ? 9.230 -2.107 -7.132 1.00 93.69 213 PHE A N 1
ATOM 1607 C CA . PHE A 1 213 ? 8.615 -3.400 -7.383 1.00 93.69 213 PHE A CA 1
ATOM 1608 C C . PHE A 1 213 ? 9.720 -4.402 -7.735 1.00 93.69 213 PHE A C 1
ATOM 1610 O O . PHE A 1 213 ? 10.525 -4.146 -8.637 1.00 93.69 213 PHE A O 1
ATOM 1617 N N . GLY A 1 214 ? 9.808 -5.521 -7.018 1.00 89.56 214 GLY A N 1
ATOM 1618 C CA . GLY A 1 214 ? 10.862 -6.499 -7.285 1.00 89.56 214 GLY A CA 1
ATOM 1619 C C . GLY A 1 214 ? 11.205 -7.427 -6.130 1.00 89.56 214 GLY A C 1
ATOM 1620 O O . GLY A 1 214 ? 10.554 -7.431 -5.088 1.00 89.56 214 GLY A O 1
ATOM 1621 N N . ALA A 1 215 ? 12.250 -8.232 -6.312 1.00 76.62 215 ALA A N 1
ATOM 1622 C CA . ALA A 1 215 ? 12.722 -9.128 -5.261 1.00 76.62 215 ALA A CA 1
ATOM 1623 C C . ALA A 1 215 ? 13.278 -8.330 -4.065 1.00 76.62 215 ALA A C 1
ATOM 1625 O O . ALA A 1 215 ? 13.961 -7.317 -4.243 1.00 76.62 215 ALA A O 1
ATOM 1626 N N . ALA A 1 216 ? 13.014 -8.801 -2.841 1.00 69.88 216 ALA A N 1
ATOM 1627 C CA . ALA A 1 216 ? 13.564 -8.190 -1.628 1.00 69.88 216 ALA A CA 1
ATOM 1628 C C . ALA A 1 216 ? 15.093 -8.355 -1.550 1.00 69.88 216 ALA A C 1
ATOM 1630 O O . ALA A 1 216 ? 15.798 -7.475 -1.058 1.00 69.88 216 ALA A O 1
ATOM 1631 N N . GLU A 1 217 ? 15.607 -9.470 -2.076 1.00 71.25 217 GLU A N 1
ATOM 1632 C CA . GLU A 1 217 ? 17.032 -9.782 -2.144 1.00 71.25 217 GLU A CA 1
ATOM 1633 C C . GLU A 1 217 ? 17.404 -10.330 -3.529 1.00 71.25 217 GLU A C 1
ATOM 1635 O O . GLU A 1 217 ? 16.655 -11.093 -4.133 1.00 71.25 217 GLU A O 1
ATOM 1640 N N . TRP A 1 218 ? 18.605 -10.003 -4.013 1.00 63.06 218 TRP A N 1
ATOM 1641 C CA . TRP A 1 218 ? 19.138 -10.496 -5.296 1.00 63.06 218 TRP A CA 1
ATOM 1642 C C . TRP A 1 218 ? 19.390 -12.011 -5.326 1.00 63.06 218 TRP A C 1
ATOM 1644 O O . TRP A 1 218 ? 19.498 -12.598 -6.396 1.00 63.06 218 TRP A O 1
ATOM 1654 N N . SER A 1 219 ? 19.494 -12.636 -4.151 1.00 58.84 219 SER A N 1
ATOM 1655 C CA . SER A 1 219 ? 19.622 -14.084 -3.954 1.00 58.84 219 SER A CA 1
ATOM 1656 C C . SER A 1 219 ? 18.311 -14.843 -4.189 1.00 58.84 219 SER A C 1
ATOM 1658 O O . SER A 1 219 ? 18.334 -16.066 -4.335 1.00 58.84 219 SER A O 1
ATOM 1660 N N . GLN A 1 220 ? 17.174 -14.144 -4.168 1.00 70.06 220 GLN A N 1
ATOM 1661 C CA . GLN A 1 220 ? 15.855 -14.728 -4.380 1.00 70.06 220 GLN A CA 1
ATOM 1662 C C . GLN A 1 220 ? 15.546 -14.835 -5.872 1.00 70.06 220 GLN A C 1
ATOM 1664 O O . GLN A 1 220 ? 16.179 -14.192 -6.704 1.00 70.06 220 GLN A O 1
ATOM 1669 N N . TRP A 1 221 ? 14.554 -15.658 -6.206 1.00 75.25 221 TRP A N 1
ATOM 1670 C CA . TRP A 1 221 ? 14.026 -15.722 -7.565 1.00 75.25 221 TRP A CA 1
ATOM 1671 C C . TRP A 1 221 ? 13.426 -14.370 -7.982 1.00 75.25 221 TRP A C 1
ATOM 1673 O O . TRP A 1 221 ? 12.915 -13.650 -7.117 1.00 75.25 221 TRP A O 1
ATOM 1683 N N . PRO A 1 222 ? 13.457 -14.032 -9.285 1.00 82.50 222 PRO A N 1
ATOM 1684 C CA . PRO A 1 222 ? 12.795 -12.837 -9.783 1.00 82.50 222 PRO A CA 1
ATOM 1685 C C . PRO A 1 222 ? 11.312 -12.840 -9.414 1.00 82.50 222 PRO A C 1
ATOM 1687 O O . PRO A 1 222 ? 10.665 -13.891 -9.411 1.00 82.50 222 PRO A O 1
ATOM 1690 N N . VAL A 1 223 ? 10.755 -11.651 -9.179 1.00 87.94 223 VAL A N 1
ATOM 1691 C CA . VAL A 1 223 ? 9.298 -11.493 -9.089 1.00 87.94 223 VAL A CA 1
ATOM 1692 C C . VAL A 1 223 ? 8.719 -11.716 -10.480 1.00 87.94 223 VAL A C 1
ATOM 1694 O O . VAL A 1 223 ? 9.071 -11.000 -11.419 1.00 87.94 223 VAL A O 1
ATOM 1697 N N . ARG A 1 224 ? 7.857 -12.726 -10.624 1.00 88.94 224 ARG A N 1
ATOM 1698 C CA . ARG A 1 224 ? 7.265 -13.101 -11.912 1.00 88.94 224 ARG A CA 1
ATOM 1699 C C . ARG A 1 224 ? 5.888 -12.465 -12.073 1.00 88.94 224 ARG A C 1
ATOM 1701 O O . ARG A 1 224 ? 5.046 -12.561 -11.178 1.00 88.94 224 ARG A O 1
ATOM 1708 N N . LEU A 1 225 ? 5.693 -11.816 -13.216 1.00 91.06 225 LEU A N 1
ATOM 1709 C CA . LEU A 1 225 ? 4.424 -11.264 -13.671 1.00 91.06 225 LEU A CA 1
ATOM 1710 C C . LEU A 1 225 ? 3.879 -12.146 -14.794 1.00 91.06 225 LEU A C 1
ATOM 1712 O O . LEU A 1 225 ? 4.393 -12.110 -15.913 1.00 91.06 225 LEU A O 1
ATOM 1716 N N . GLU A 1 226 ? 2.790 -12.854 -14.530 1.00 91.56 226 GLU A N 1
ATOM 1717 C CA . GLU A 1 226 ? 2.019 -13.655 -15.479 1.00 91.56 226 GLU A CA 1
ATOM 1718 C C . GLU A 1 226 ? 0.598 -13.114 -15.593 1.00 91.56 226 GLU A C 1
ATOM 1720 O O . GLU A 1 226 ? -0.081 -12.977 -14.585 1.00 91.56 226 GLU A O 1
ATOM 1725 N N . GLY A 1 227 ? 0.134 -12.773 -16.799 1.00 91.50 227 GLY A N 1
ATOM 1726 C CA . GLY A 1 227 ? -1.228 -12.263 -17.007 1.00 91.50 227 GLY A CA 1
ATOM 1727 C C . GLY A 1 227 ? -1.578 -10.987 -16.224 1.00 91.50 227 GLY A C 1
ATOM 1728 O O . GLY A 1 227 ? -2.758 -10.675 -16.074 1.00 91.50 227 GLY A O 1
ATOM 1729 N N . THR A 1 228 ? -0.584 -10.267 -15.698 1.00 92.50 228 THR A N 1
ATOM 1730 C CA . THR A 1 228 ? -0.768 -9.055 -14.899 1.00 92.50 228 THR A CA 1
ATOM 1731 C C . THR A 1 228 ? -0.693 -7.819 -15.788 1.00 92.50 228 THR A C 1
ATOM 1733 O O . THR A 1 228 ? 0.201 -7.683 -16.626 1.00 92.50 228 THR A O 1
ATOM 1736 N N . GLU A 1 229 ? -1.604 -6.877 -15.571 1.00 94.94 229 GLU A N 1
ATOM 1737 C CA . GLU A 1 229 ? -1.498 -5.536 -16.144 1.00 94.94 229 GLU A CA 1
ATOM 1738 C C . GLU A 1 229 ? -0.798 -4.614 -15.144 1.00 94.94 229 GLU A C 1
ATOM 1740 O O . GLU A 1 229 ? -1.248 -4.478 -14.006 1.00 94.94 229 GLU A O 1
ATOM 1745 N N . PHE A 1 230 ? 0.314 -3.996 -15.539 1.00 95.75 230 PHE A N 1
ATOM 1746 C CA . PHE A 1 230 ? 1.081 -3.108 -14.668 1.00 95.75 230 PHE A CA 1
ATOM 1747 C C . PHE A 1 230 ? 1.358 -1.779 -15.365 1.00 95.75 230 PHE A C 1
ATOM 1749 O O . PHE A 1 230 ? 2.188 -1.674 -16.265 1.00 95.75 230 PHE A O 1
ATOM 1756 N N . SER A 1 231 ? 0.678 -0.734 -14.915 1.00 97.56 231 SER A N 1
ATOM 1757 C CA . SER A 1 231 ? 0.691 0.553 -15.594 1.00 97.56 231 SER A CA 1
ATOM 1758 C C . SER A 1 231 ? 1.298 1.667 -14.752 1.00 97.56 231 SER A C 1
ATOM 1760 O O . SER A 1 231 ? 0.954 1.831 -13.583 1.00 97.56 231 SER A O 1
ATOM 1762 N N . PHE A 1 232 ? 2.129 2.485 -15.391 1.00 98.00 232 PHE A N 1
ATOM 1763 C CA . PHE A 1 232 ? 2.646 3.770 -14.913 1.00 98.00 232 PHE A CA 1
ATOM 1764 C C . PHE A 1 232 ? 2.204 4.919 -15.832 1.00 98.00 232 PHE A C 1
ATOM 1766 O O . PHE A 1 232 ? 2.884 5.941 -15.953 1.00 98.00 232 PHE A O 1
ATOM 1773 N N . ASP A 1 233 ? 1.080 4.756 -16.523 1.00 97.75 233 ASP A N 1
ATOM 1774 C CA . ASP A 1 233 ? 0.617 5.731 -17.504 1.00 97.75 233 ASP A CA 1
ATOM 1775 C C . ASP A 1 233 ? 0.384 7.108 -16.882 1.00 97.75 233 ASP A C 1
ATOM 1777 O O . ASP A 1 233 ? -0.274 7.253 -15.852 1.00 97.75 233 ASP A O 1
ATOM 1781 N N . GLY A 1 234 ? 0.928 8.144 -17.514 1.00 98.00 234 GLY A N 1
ATOM 1782 C CA . GLY A 1 234 ? 0.869 9.523 -17.046 1.00 98.00 234 GLY A CA 1
ATOM 1783 C C . GLY A 1 234 ? 1.671 9.794 -15.773 1.00 98.00 234 GLY A C 1
ATOM 1784 O O . GLY A 1 234 ? 1.518 10.874 -15.203 1.00 98.00 234 GLY A O 1
ATOM 1785 N N . ALA A 1 235 ? 2.480 8.842 -15.293 1.00 98.38 235 ALA A N 1
ATOM 1786 C CA . ALA A 1 235 ? 3.328 9.064 -14.130 1.00 98.38 235 ALA A CA 1
ATOM 1787 C C . ALA A 1 235 ? 4.378 10.149 -14.408 1.00 98.38 235 ALA A C 1
ATOM 1789 O O . ALA A 1 235 ? 4.922 10.251 -15.512 1.00 98.38 235 ALA A O 1
ATOM 1790 N N . ARG A 1 236 ? 4.652 10.954 -13.380 1.00 98.38 236 ARG A N 1
ATOM 1791 C CA . ARG A 1 236 ? 5.584 12.079 -13.399 1.00 98.38 236 ARG A CA 1
ATOM 1792 C C . ARG A 1 236 ? 6.673 11.866 -12.367 1.00 98.38 236 ARG A C 1
ATOM 1794 O O . ARG A 1 236 ? 6.382 11.599 -11.207 1.00 98.38 236 ARG A O 1
ATOM 1801 N N . VAL A 1 237 ? 7.923 12.017 -12.785 1.00 97.94 237 VAL A N 1
ATOM 1802 C CA . VAL A 1 237 ? 9.097 11.887 -11.922 1.00 97.94 237 VAL A CA 1
ATOM 1803 C C . VAL A 1 237 ? 9.971 13.124 -12.091 1.00 97.94 237 VAL A C 1
ATOM 1805 O O . VAL A 1 237 ? 10.561 13.353 -13.146 1.00 97.94 237 VAL A O 1
ATOM 1808 N N . SER A 1 238 ? 10.057 13.943 -11.049 1.00 97.69 238 SER A N 1
ATOM 1809 C CA . SER A 1 238 ? 10.992 15.072 -10.959 1.00 97.69 238 SER A CA 1
ATOM 1810 C C . SER A 1 238 ? 12.032 14.884 -9.851 1.00 97.69 238 SER A C 1
ATOM 1812 O O . SER A 1 238 ? 12.713 15.836 -9.481 1.00 97.69 238 SER A O 1
ATOM 1814 N N . GLY A 1 239 ? 12.115 13.675 -9.293 1.00 96.69 239 GLY A N 1
ATOM 1815 C CA . GLY A 1 239 ? 13.051 13.248 -8.259 1.00 96.69 239 GLY A CA 1
ATOM 1816 C C . GLY A 1 239 ? 12.632 11.894 -7.675 1.00 96.69 239 GLY A C 1
ATOM 1817 O O . GLY A 1 239 ? 11.524 11.421 -7.918 1.00 96.69 239 GLY A O 1
ATOM 1818 N N . GLY A 1 240 ? 13.523 11.251 -6.918 1.00 97.00 240 GLY A N 1
ATOM 1819 C CA . GLY A 1 240 ? 13.295 9.893 -6.403 1.00 97.00 240 GLY A CA 1
ATOM 1820 C C . GLY A 1 240 ? 13.573 8.795 -7.436 1.00 97.00 240 GLY A C 1
ATOM 1821 O O . GLY A 1 240 ? 14.294 9.017 -8.411 1.00 97.00 240 GLY A O 1
ATOM 1822 N N . GLU A 1 241 ? 13.040 7.594 -7.202 1.00 97.00 241 GLU A N 1
ATOM 1823 C CA . GLU A 1 241 ? 13.289 6.423 -8.053 1.00 97.00 241 GLU A CA 1
ATOM 1824 C C . GLU A 1 241 ? 12.038 5.567 -8.282 1.00 97.00 241 GLU A C 1
ATOM 1826 O O . GLU A 1 241 ? 11.415 5.119 -7.323 1.00 97.00 241 GLU A O 1
ATOM 1831 N N . ILE A 1 242 ? 11.740 5.248 -9.545 1.00 97.00 242 ILE A N 1
ATOM 1832 C CA . ILE A 1 242 ? 10.893 4.106 -9.916 1.00 97.00 242 ILE A CA 1
ATOM 1833 C C . ILE A 1 242 ? 11.812 2.940 -10.253 1.00 97.00 242 ILE A C 1
ATOM 1835 O O . ILE A 1 242 ? 12.718 3.065 -11.078 1.00 97.00 242 ILE A O 1
ATOM 1839 N N . ALA A 1 243 ? 11.572 1.793 -9.631 1.00 93.69 243 ALA A N 1
ATOM 1840 C CA . ALA A 1 243 ? 12.411 0.620 -9.761 1.00 93.69 243 ALA A CA 1
ATOM 1841 C C . ALA A 1 243 ? 11.580 -0.638 -10.041 1.00 93.69 243 ALA A C 1
ATOM 1843 O O . ALA A 1 243 ? 10.761 -1.027 -9.217 1.00 93.69 243 ALA A O 1
ATOM 1844 N N . LEU A 1 244 ? 11.846 -1.296 -11.169 1.00 91.50 244 LEU A N 1
ATOM 1845 C CA . LEU A 1 244 ? 11.408 -2.657 -11.486 1.00 91.50 244 LEU A CA 1
ATOM 1846 C C . LEU A 1 244 ? 12.651 -3.554 -11.460 1.00 91.50 244 LEU A C 1
ATOM 1848 O O . LEU A 1 244 ? 13.325 -3.711 -12.478 1.00 91.50 244 LEU A O 1
ATOM 1852 N N . ARG A 1 245 ? 13.025 -4.061 -10.281 1.00 86.19 245 ARG A N 1
ATOM 1853 C CA . ARG A 1 245 ? 14.314 -4.754 -10.089 1.00 86.19 245 ARG A CA 1
ATOM 1854 C C . ARG A 1 245 ? 14.128 -6.251 -9.967 1.00 86.19 245 ARG A C 1
ATOM 1856 O O . ARG A 1 245 ? 13.363 -6.698 -9.118 1.00 86.19 245 ARG A O 1
ATOM 1863 N N . HIS A 1 246 ? 14.899 -7.008 -10.742 1.00 86.56 246 HIS A N 1
ATOM 1864 C CA . HIS A 1 246 ? 14.849 -8.468 -10.707 1.00 86.56 246 HIS A CA 1
ATOM 1865 C C . HIS A 1 246 ? 13.411 -8.985 -10.934 1.00 86.56 246 HIS A C 1
ATOM 1867 O O . HIS A 1 246 ? 12.832 -9.682 -10.101 1.00 86.56 246 HIS A O 1
ATOM 1873 N N . VAL A 1 247 ? 12.812 -8.556 -12.048 1.00 89.44 247 VAL A N 1
ATOM 1874 C CA . VAL A 1 247 ? 11.420 -8.845 -12.432 1.00 89.44 247 VAL A CA 1
ATOM 1875 C C . VAL A 1 247 ? 11.419 -9.641 -13.730 1.00 89.44 247 VAL A C 1
ATOM 1877 O O . VAL A 1 247 ? 12.098 -9.261 -14.679 1.00 89.44 247 VAL A O 1
ATOM 1880 N N . LEU A 1 248 ? 10.633 -10.712 -13.793 1.00 89.75 248 LEU A N 1
ATOM 1881 C CA . LEU A 1 248 ? 10.401 -11.483 -15.011 1.00 89.75 248 LEU A CA 1
ATOM 1882 C C . LEU A 1 248 ? 8.974 -11.240 -15.511 1.00 89.75 248 LEU A C 1
ATOM 1884 O O . LEU A 1 248 ? 8.007 -11.621 -14.857 1.00 89.75 248 LEU A O 1
ATOM 1888 N N . ILE A 1 249 ? 8.846 -10.625 -16.681 1.00 91.06 249 ILE A N 1
ATOM 1889 C CA . ILE A 1 249 ? 7.577 -10.401 -17.376 1.00 91.06 249 ILE A CA 1
ATOM 1890 C C . ILE A 1 249 ? 7.330 -11.593 -18.305 1.00 91.06 249 ILE A C 1
ATOM 1892 O O . ILE A 1 249 ? 8.105 -11.829 -19.235 1.00 91.06 249 ILE A O 1
ATOM 1896 N N . ASP A 1 250 ? 6.257 -12.340 -18.058 1.00 91.06 250 ASP A N 1
ATOM 1897 C CA . ASP A 1 250 ? 5.865 -13.498 -18.857 1.00 91.06 250 ASP A CA 1
ATOM 1898 C C . ASP A 1 250 ? 4.350 -13.530 -19.097 1.00 91.06 250 ASP A C 1
ATOM 1900 O O . ASP A 1 250 ? 3.572 -14.046 -18.307 1.00 91.06 250 ASP A O 1
ATOM 1904 N N . GLY A 1 251 ? 3.911 -12.941 -20.203 1.00 91.44 251 GLY A N 1
ATOM 1905 C CA . GLY A 1 251 ? 2.499 -12.869 -20.586 1.00 91.44 251 GLY A CA 1
ATOM 1906 C C . GLY A 1 251 ? 1.769 -11.718 -19.901 1.00 91.44 251 GLY A C 1
ATOM 1907 O O . GLY A 1 251 ? 0.544 -11.712 -19.849 1.00 91.44 251 GLY A O 1
ATOM 1908 N N . SER A 1 252 ? 2.534 -10.763 -19.373 1.00 93.94 252 SER A N 1
ATOM 1909 C CA . SER A 1 252 ? 2.057 -9.553 -18.708 1.00 93.94 252 SER A CA 1
ATOM 1910 C C . SER A 1 252 ? 2.361 -8.315 -19.538 1.00 93.94 252 SER A C 1
ATOM 1912 O O . SER A 1 252 ? 3.322 -8.290 -20.310 1.00 93.94 252 SER A O 1
ATOM 1914 N N . ASP A 1 253 ? 1.564 -7.272 -19.342 1.00 92.56 253 ASP A N 1
ATOM 1915 C CA . ASP A 1 253 ? 1.722 -5.996 -20.027 1.00 92.56 253 ASP A CA 1
ATOM 1916 C C . ASP A 1 253 ? 2.123 -4.917 -19.027 1.00 92.56 253 ASP A C 1
ATOM 1918 O O . ASP A 1 253 ? 1.327 -4.483 -18.197 1.00 92.56 253 ASP A O 1
ATOM 1922 N N . VAL A 1 254 ? 3.376 -4.474 -19.133 1.00 94.69 254 VAL A N 1
ATOM 1923 C CA . VAL A 1 254 ? 3.930 -3.373 -18.349 1.00 94.69 254 VAL A CA 1
ATOM 1924 C C . VAL A 1 254 ? 4.050 -2.138 -19.232 1.00 94.69 254 VAL A C 1
ATOM 1926 O O . VAL A 1 254 ? 4.697 -2.182 -20.285 1.00 94.69 254 VAL A O 1
ATOM 1929 N N . HIS A 1 255 ? 3.440 -1.024 -18.838 1.00 94.12 255 HIS A N 1
ATOM 1930 C CA . HIS A 1 255 ? 3.361 0.140 -19.716 1.00 94.12 255 HIS A CA 1
ATOM 1931 C C . HIS A 1 255 ? 3.522 1.498 -19.039 1.00 94.12 255 HIS A C 1
ATOM 1933 O O . HIS A 1 255 ? 3.208 1.693 -17.869 1.00 94.12 255 HIS A O 1
ATOM 1939 N N . PHE A 1 256 ? 4.095 2.412 -19.822 1.00 94.50 256 PHE A N 1
ATOM 1940 C CA . PHE A 1 256 ? 4.516 3.759 -19.452 1.00 94.50 256 PHE A CA 1
ATOM 1941 C C . PHE A 1 256 ? 4.061 4.746 -20.540 1.00 94.50 256 PHE A C 1
ATOM 1943 O O . PHE A 1 256 ? 4.874 5.350 -21.251 1.00 94.50 256 PHE A O 1
ATOM 1950 N N . GLU A 1 257 ? 2.754 4.854 -20.756 1.00 93.94 257 GLU A N 1
ATOM 1951 C CA . GLU A 1 257 ? 2.170 5.772 -21.732 1.00 93.94 257 GLU A CA 1
ATOM 1952 C C . GLU A 1 257 ? 2.124 7.197 -21.176 1.00 93.94 257 GLU A C 1
ATOM 1954 O O . GLU A 1 257 ? 1.653 7.428 -20.069 1.00 93.94 257 GLU A O 1
ATOM 1959 N N . ASN A 1 258 ? 2.601 8.182 -21.937 1.00 95.44 258 ASN A N 1
ATOM 1960 C CA . ASN A 1 258 ? 2.728 9.578 -21.501 1.00 95.44 258 ASN A CA 1
ATOM 1961 C C . ASN A 1 258 ? 3.525 9.732 -20.188 1.00 95.44 258 ASN A C 1
ATOM 1963 O O . ASN A 1 258 ? 3.233 10.607 -19.377 1.00 95.44 258 ASN A O 1
ATOM 1967 N N . PHE A 1 259 ? 4.510 8.858 -19.967 1.00 95.75 259 PHE A N 1
ATOM 1968 C CA . PHE A 1 259 ? 5.412 8.923 -18.821 1.00 95.75 259 PHE A CA 1
ATOM 1969 C C . PHE A 1 259 ? 6.357 10.127 -18.931 1.00 95.75 259 PHE A C 1
ATOM 1971 O O . PHE A 1 259 ? 7.035 10.290 -19.949 1.00 95.75 259 PHE A O 1
ATOM 1978 N N . GLU A 1 260 ? 6.441 10.940 -17.881 1.00 96.06 260 GLU A N 1
ATOM 1979 C CA . GLU A 1 260 ? 7.286 12.135 -17.824 1.00 96.06 260 GLU A CA 1
ATOM 1980 C C . GLU A 1 260 ? 8.383 11.971 -16.758 1.00 96.06 260 GLU A C 1
ATOM 1982 O O . GLU A 1 260 ? 8.094 11.794 -15.578 1.00 96.06 260 GLU A O 1
ATOM 1987 N N . MET A 1 261 ? 9.653 12.085 -17.152 1.00 95.31 261 MET A N 1
ATOM 1988 C CA . MET A 1 261 ? 10.809 12.093 -16.251 1.00 95.31 261 MET A CA 1
ATOM 1989 C C . MET A 1 261 ? 11.666 13.337 -16.499 1.00 95.31 261 MET A C 1
ATOM 1991 O O . MET A 1 261 ? 12.361 13.455 -17.511 1.00 95.31 261 MET A O 1
ATOM 1995 N N . LEU A 1 262 ? 11.598 14.281 -15.565 1.00 95.06 262 LEU A N 1
ATOM 1996 C CA . LEU A 1 262 ? 12.358 15.531 -15.580 1.00 95.06 262 LEU A CA 1
ATOM 1997 C C . LEU A 1 262 ? 13.690 15.396 -14.829 1.00 95.06 262 LEU A C 1
ATOM 1999 O O . LEU A 1 262 ? 14.666 16.036 -15.211 1.00 95.06 262 LEU A O 1
ATOM 2003 N N . ASP A 1 263 ? 13.718 14.566 -13.785 1.00 94.81 263 ASP A N 1
ATOM 2004 C CA . ASP A 1 263 ? 14.893 14.189 -12.992 1.00 94.81 263 ASP A CA 1
ATOM 2005 C C . ASP A 1 263 ? 14.595 12.864 -12.256 1.00 94.81 263 ASP A C 1
ATOM 2007 O O . ASP A 1 263 ? 13.544 12.259 -12.471 1.00 94.81 263 ASP A O 1
ATOM 2011 N N . GLY A 1 264 ? 15.489 12.403 -11.384 1.00 95.31 264 GLY A N 1
ATOM 2012 C CA . GLY A 1 264 ? 15.327 11.158 -10.636 1.00 95.31 264 GLY A CA 1
ATOM 2013 C C . GLY A 1 264 ? 15.837 9.947 -11.410 1.00 95.31 264 GLY A C 1
ATOM 2014 O O . GLY A 1 264 ? 16.728 10.061 -12.256 1.00 95.31 264 GLY A O 1
ATOM 2015 N N . ARG A 1 265 ? 15.319 8.762 -11.078 1.00 94.56 265 ARG A N 1
ATOM 2016 C CA . ARG A 1 265 ? 15.841 7.499 -11.600 1.00 94.56 265 ARG A CA 1
ATOM 2017 C C . ARG A 1 265 ? 14.741 6.536 -12.028 1.00 94.56 265 ARG A C 1
ATOM 2019 O O . ARG A 1 265 ? 13.833 6.240 -11.259 1.00 94.56 265 ARG A O 1
ATOM 2026 N N . LEU A 1 266 ? 14.885 5.976 -13.225 1.00 93.81 266 LEU A N 1
ATOM 2027 C CA . LEU A 1 266 ? 14.152 4.793 -13.666 1.00 93.81 266 LEU A CA 1
ATOM 2028 C C . LEU A 1 266 ? 15.113 3.604 -13.687 1.00 93.81 266 LEU A C 1
ATOM 2030 O O . LEU A 1 266 ? 16.062 3.565 -14.470 1.00 93.81 266 LEU A O 1
ATOM 2034 N N . ASN A 1 267 ? 14.885 2.628 -12.819 1.00 91.44 267 ASN A N 1
ATOM 2035 C CA . ASN A 1 267 ? 15.772 1.490 -12.639 1.00 91.44 267 ASN A CA 1
ATOM 2036 C C . ASN A 1 267 ? 15.069 0.187 -13.006 1.00 91.44 267 ASN A C 1
ATOM 2038 O O . ASN A 1 267 ? 14.233 -0.309 -12.262 1.00 91.44 267 ASN A O 1
ATOM 2042 N N . ILE A 1 268 ? 15.448 -0.383 -14.141 1.00 88.31 268 ILE A N 1
ATOM 2043 C CA . ILE A 1 268 ? 14.923 -1.653 -14.648 1.00 88.31 268 ILE A CA 1
ATOM 2044 C C . ILE A 1 268 ? 16.003 -2.744 -14.644 1.00 88.31 268 ILE A C 1
ATOM 2046 O O . ILE A 1 268 ? 16.009 -3.623 -15.504 1.00 88.31 268 ILE A O 1
ATOM 2050 N N . ALA A 1 269 ? 16.962 -2.659 -13.715 1.00 84.00 269 ALA A N 1
ATOM 2051 C CA . ALA A 1 269 ? 18.056 -3.619 -13.615 1.00 84.00 269 ALA A CA 1
ATOM 2052 C C . ALA A 1 269 ? 17.538 -5.048 -13.381 1.00 84.00 269 ALA A C 1
ATOM 2054 O O . ALA A 1 269 ? 16.683 -5.286 -12.522 1.00 84.00 269 ALA A O 1
ATOM 2055 N N . SER A 1 270 ? 18.065 -5.987 -14.167 1.00 83.19 270 SER A N 1
ATOM 2056 C CA . SER A 1 270 ? 17.664 -7.399 -14.198 1.00 83.19 270 SER A CA 1
ATOM 2057 C C . SER A 1 270 ? 16.158 -7.604 -14.383 1.00 83.19 270 SER A C 1
ATOM 2059 O O . SER A 1 270 ? 15.588 -8.585 -13.914 1.00 83.19 270 SER A O 1
ATOM 2061 N N . CYS A 1 271 ? 15.495 -6.656 -15.051 1.00 86.19 271 CYS A N 1
ATOM 2062 C CA . CYS A 1 271 ? 14.158 -6.856 -15.586 1.00 86.19 271 CYS A CA 1
ATOM 2063 C C . CYS A 1 271 ? 14.261 -7.594 -16.928 1.00 86.19 271 CYS A C 1
ATOM 2065 O O . CYS A 1 271 ? 14.991 -7.159 -17.829 1.00 86.19 271 CYS A O 1
ATOM 2067 N N . GLU A 1 272 ? 13.536 -8.701 -17.055 1.00 86.19 272 GLU A N 1
ATOM 2068 C CA . GLU A 1 272 ? 13.494 -9.564 -18.231 1.00 86.19 272 GLU A CA 1
ATOM 2069 C C . GLU A 1 272 ? 12.066 -9.671 -18.774 1.00 86.19 272 GLU A C 1
ATOM 2071 O O . GLU A 1 272 ? 11.096 -9.624 -18.024 1.00 86.19 272 GLU A O 1
ATOM 2076 N N . VAL A 1 273 ? 11.936 -9.829 -20.093 1.00 86.50 273 VAL A N 1
ATOM 2077 C CA . VAL A 1 273 ? 10.658 -10.105 -20.766 1.00 86.50 273 VAL A CA 1
ATOM 2078 C C . VAL A 1 273 ? 10.827 -11.399 -21.550 1.00 86.50 273 VAL A C 1
ATOM 2080 O O . VAL A 1 273 ? 11.586 -11.419 -22.525 1.00 86.50 273 VAL A O 1
ATOM 2083 N N . ASP A 1 274 ? 10.144 -12.459 -21.124 1.00 87.19 274 ASP A N 1
ATOM 2084 C CA . ASP A 1 274 ? 10.072 -13.730 -21.855 1.00 87.19 274 ASP A CA 1
ATOM 2085 C C . ASP A 1 274 ? 8.896 -13.718 -22.841 1.00 87.19 274 ASP A C 1
ATOM 2087 O O . ASP A 1 274 ? 9.061 -13.985 -24.034 1.00 87.19 274 ASP A O 1
ATOM 2091 N N . SER A 1 275 ? 7.724 -13.281 -22.373 1.00 86.12 275 SER A N 1
ATOM 2092 C CA . SER A 1 275 ? 6.547 -13.008 -23.200 1.00 86.12 275 SER A CA 1
ATOM 2093 C C . SER A 1 275 ? 5.740 -11.827 -22.636 1.00 86.12 275 SER A C 1
ATOM 2095 O O . SER A 1 275 ? 5.978 -11.392 -21.512 1.00 86.12 275 SER A O 1
ATOM 2097 N N . GLY A 1 276 ? 4.800 -11.262 -23.399 1.00 88.88 276 GLY A N 1
ATOM 2098 C CA . GLY A 1 276 ? 4.107 -10.019 -23.020 1.00 88.88 276 GLY A CA 1
ATOM 2099 C C . GLY A 1 276 ? 4.858 -8.760 -23.465 1.00 88.88 276 GLY A C 1
ATOM 2100 O O . GLY A 1 276 ? 5.585 -8.794 -24.466 1.00 88.88 276 GLY A O 1
ATOM 2101 N N . THR A 1 277 ? 4.663 -7.633 -22.773 1.00 88.81 277 THR A N 1
ATOM 2102 C CA . THR A 1 277 ? 5.240 -6.344 -23.183 1.00 88.81 277 THR A CA 1
ATOM 2103 C C . THR A 1 277 ? 5.809 -5.517 -22.031 1.00 88.81 277 THR A C 1
ATOM 2105 O O . THR A 1 277 ? 5.282 -5.489 -20.927 1.00 88.81 277 THR A O 1
ATOM 2108 N N . LEU A 1 278 ? 6.891 -4.791 -22.329 1.00 89.69 278 LEU A N 1
ATOM 2109 C CA . LEU A 1 278 ? 7.338 -3.619 -21.579 1.00 89.69 278 LEU A CA 1
ATOM 2110 C C . LEU A 1 278 ? 7.396 -2.450 -22.566 1.00 89.69 278 LEU A C 1
ATOM 2112 O O . LEU A 1 278 ? 8.280 -2.417 -23.429 1.00 89.69 278 LEU A O 1
ATOM 2116 N N . ARG A 1 279 ? 6.434 -1.525 -22.494 1.00 87.56 279 ARG A N 1
ATOM 2117 C CA . ARG A 1 279 ? 6.253 -0.475 -23.509 1.00 87.56 279 ARG A CA 1
ATOM 2118 C C . ARG A 1 279 ? 6.299 0.934 -22.931 1.00 87.56 279 ARG A C 1
ATOM 2120 O O . ARG A 1 279 ? 5.750 1.214 -21.874 1.00 87.56 279 ARG A O 1
ATOM 2127 N N . PHE A 1 280 ? 6.898 1.833 -23.701 1.00 89.00 280 PHE A N 1
ATOM 2128 C CA . PHE A 1 280 ? 6.887 3.271 -23.465 1.00 89.00 280 PHE A CA 1
ATOM 2129 C C . PHE A 1 280 ? 6.244 3.926 -24.683 1.00 89.00 280 PHE A C 1
ATOM 2131 O O . PHE A 1 280 ? 6.762 3.788 -25.794 1.00 89.00 280 PHE A O 1
ATOM 2138 N N . LEU A 1 281 ? 5.119 4.616 -24.494 1.00 87.12 281 LEU A N 1
ATOM 2139 C CA . LEU A 1 281 ? 4.414 5.314 -25.572 1.00 87.12 281 LEU A CA 1
ATOM 2140 C C . LEU A 1 281 ? 4.374 6.805 -25.258 1.00 87.12 281 LEU A C 1
ATOM 2142 O O . LEU A 1 281 ? 3.917 7.198 -24.194 1.00 87.12 281 LEU A O 1
ATOM 2146 N N . ASN A 1 282 ? 4.859 7.636 -26.179 1.00 88.75 282 ASN A N 1
ATOM 2147 C CA . ASN A 1 282 ? 5.009 9.083 -25.976 1.00 88.75 282 ASN A CA 1
ATOM 2148 C C . ASN A 1 282 ? 5.730 9.477 -24.661 1.00 88.75 282 ASN A C 1
ATOM 2150 O O . ASN A 1 282 ? 5.262 10.389 -23.977 1.00 88.75 282 ASN A O 1
ATOM 2154 N N . PRO A 1 283 ? 6.843 8.819 -24.273 1.00 90.38 283 PRO A N 1
ATOM 2155 C CA . PRO A 1 283 ? 7.565 9.213 -23.072 1.00 90.38 283 PRO A CA 1
ATOM 2156 C C . PRO A 1 283 ? 8.277 10.556 -23.279 1.00 90.38 283 PRO A C 1
ATOM 2158 O O . PRO A 1 283 ? 8.799 10.839 -24.361 1.00 90.38 283 PRO A O 1
ATOM 2161 N N . VAL A 1 284 ? 8.370 11.350 -22.217 1.00 90.81 284 VAL A N 1
ATOM 2162 C CA . VAL A 1 284 ? 9.165 12.581 -22.168 1.00 90.81 284 VAL A CA 1
ATOM 2163 C C . VAL A 1 284 ? 10.204 12.433 -21.062 1.00 90.81 284 VAL A C 1
ATOM 2165 O O . VAL A 1 284 ? 9.883 12.562 -19.889 1.00 90.81 284 VAL A O 1
ATOM 2168 N N . MET A 1 285 ? 11.456 12.145 -21.423 1.00 89.06 285 MET A N 1
ATOM 2169 C CA . MET A 1 285 ? 12.546 11.914 -20.461 1.00 89.06 285 MET A CA 1
ATOM 2170 C C . MET A 1 285 ? 13.681 12.922 -20.668 1.00 89.06 285 MET A C 1
ATOM 2172 O O . MET A 1 285 ? 14.641 12.630 -21.379 1.00 89.06 285 MET A O 1
ATOM 2176 N N . THR A 1 286 ? 13.562 14.118 -20.092 1.00 87.69 286 THR A N 1
ATOM 2177 C CA . THR A 1 286 ? 14.480 15.246 -20.352 1.00 87.69 286 THR A CA 1
ATOM 2178 C C . THR A 1 286 ? 15.648 15.365 -19.375 1.00 87.69 286 THR A C 1
ATOM 2180 O O . THR A 1 286 ? 16.544 16.177 -19.599 1.00 87.69 286 THR A O 1
ATOM 2183 N N . GLY A 1 287 ? 15.656 14.579 -18.298 1.00 86.19 287 GLY A N 1
ATOM 2184 C CA . GLY A 1 287 ? 16.716 14.556 -17.289 1.00 86.19 287 GLY A CA 1
ATOM 2185 C C . GLY A 1 287 ? 16.706 13.254 -16.490 1.00 86.19 287 GLY A C 1
ATOM 2186 O O . GLY A 1 287 ? 15.982 12.327 -16.845 1.00 86.19 287 GLY A O 1
ATOM 2187 N N . GLY A 1 288 ? 17.529 13.169 -15.444 1.00 90.62 288 GLY A N 1
ATOM 2188 C CA . GLY A 1 288 ? 17.648 11.974 -14.604 1.00 90.62 288 GLY A CA 1
ATOM 2189 C C . GLY A 1 288 ? 18.469 10.830 -15.214 1.00 90.62 288 GLY A C 1
ATOM 2190 O O . GLY A 1 288 ? 19.181 10.985 -16.217 1.00 90.62 288 GLY A O 1
ATOM 2191 N N . GLU A 1 289 ? 18.377 9.664 -14.574 1.00 91.62 289 GLU A N 1
ATOM 2192 C CA . GLU A 1 289 ? 19.150 8.464 -14.897 1.00 91.62 289 GLU A CA 1
ATOM 2193 C C . GLU A 1 289 ? 18.252 7.266 -15.217 1.00 91.62 289 GLU A C 1
ATOM 2195 O O . GLU A 1 289 ? 17.326 6.941 -14.474 1.00 91.62 289 GLU A O 1
ATOM 2200 N N . VAL A 1 290 ? 18.578 6.546 -16.292 1.00 89.12 290 VAL A N 1
ATOM 2201 C CA . VAL A 1 290 ? 17.961 5.252 -16.602 1.00 89.12 290 VAL A CA 1
ATOM 2202 C C . VAL A 1 290 ? 18.988 4.142 -16.435 1.00 89.12 290 VAL A C 1
ATOM 2204 O O . VAL A 1 290 ? 20.054 4.181 -17.053 1.00 89.12 290 VAL A O 1
ATOM 2207 N N . VAL A 1 291 ? 18.668 3.145 -15.610 1.00 86.62 291 VAL A N 1
ATOM 2208 C CA . VAL A 1 291 ? 19.579 2.049 -15.253 1.00 86.62 291 VAL A CA 1
ATOM 2209 C C . VAL A 1 291 ? 19.038 0.710 -15.734 1.00 86.62 291 VAL A C 1
ATOM 2211 O O . VAL A 1 291 ? 17.897 0.365 -15.442 1.00 86.62 291 VAL A O 1
ATOM 2214 N N . MET A 1 292 ? 19.874 -0.042 -16.459 1.00 79.06 292 MET A N 1
ATOM 2215 C CA . MET A 1 292 ? 19.506 -1.306 -17.124 1.00 79.06 292 MET A CA 1
ATOM 2216 C C . MET A 1 292 ? 20.570 -2.405 -16.960 1.00 79.06 292 MET A C 1
ATOM 2218 O O . MET A 1 292 ? 20.857 -3.152 -17.894 1.00 79.06 292 MET A O 1
ATOM 2222 N N . LEU A 1 293 ? 21.249 -2.455 -15.814 1.00 77.50 293 LEU A N 1
ATOM 2223 C CA . LEU A 1 293 ? 22.288 -3.463 -15.576 1.00 77.50 293 LEU A CA 1
ATOM 2224 C C . LEU A 1 293 ? 21.685 -4.876 -15.640 1.00 77.50 293 LEU A C 1
ATOM 2226 O O . LEU A 1 293 ? 20.582 -5.080 -15.147 1.00 77.50 293 LEU A O 1
ATOM 2230 N N . GLU A 1 294 ? 22.405 -5.823 -16.252 1.00 72.12 294 GLU A N 1
ATOM 2231 C CA . GLU A 1 294 ? 22.079 -7.264 -16.262 1.00 72.12 294 GLU A CA 1
ATOM 2232 C C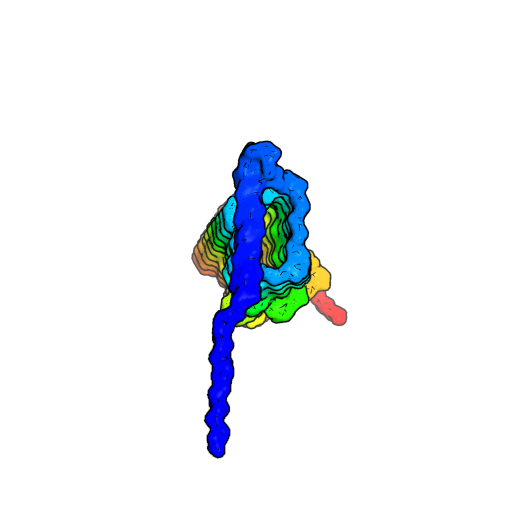 . GLU A 1 294 ? 20.720 -7.674 -16.878 1.00 72.12 294 GLU A C 1
ATOM 2234 O O . GLU A 1 294 ? 20.321 -8.828 -16.773 1.00 72.12 294 GLU A O 1
ATOM 2239 N N . SER A 1 295 ? 20.032 -6.796 -17.614 1.00 61.78 295 SER A N 1
ATOM 2240 C CA . SER A 1 295 ? 18.864 -7.174 -18.429 1.00 61.78 295 SER A CA 1
ATOM 2241 C C . SER A 1 295 ? 19.308 -7.953 -19.681 1.00 61.78 295 SER A C 1
ATOM 2243 O O . SER A 1 295 ? 19.563 -7.376 -20.739 1.00 61.78 295 SER A O 1
ATOM 2245 N N . GLN A 1 296 ? 19.445 -9.276 -19.564 1.00 53.59 296 GLN A N 1
ATOM 2246 C CA . GLN A 1 296 ? 20.152 -10.158 -20.512 1.00 53.59 296 GLN A CA 1
ATOM 2247 C C . GLN A 1 296 ? 19.458 -10.405 -21.872 1.00 53.59 296 GLN A C 1
ATOM 2249 O O . GLN A 1 296 ? 19.988 -11.141 -22.706 1.00 53.59 296 GLN A O 1
ATOM 2254 N N . ARG A 1 297 ? 18.300 -9.796 -22.182 1.00 52.75 297 ARG A N 1
ATOM 2255 C CA . ARG A 1 297 ? 17.618 -9.993 -23.481 1.00 52.75 297 ARG A CA 1
ATOM 2256 C C . ARG A 1 297 ? 17.027 -8.705 -24.058 1.00 52.75 297 ARG A C 1
ATOM 2258 O O . ARG A 1 297 ? 16.510 -7.849 -23.358 1.00 52.75 297 ARG A O 1
ATOM 2265 N N . SER A 1 298 ? 17.103 -8.572 -25.384 1.00 50.97 298 SER A N 1
ATOM 2266 C CA . SER A 1 298 ? 16.921 -7.318 -26.146 1.00 50.97 298 SER A CA 1
ATOM 2267 C C . SER A 1 298 ? 15.533 -6.642 -26.123 1.00 50.97 298 SER A C 1
ATOM 2269 O O . SER A 1 298 ? 15.386 -5.578 -26.727 1.00 50.97 298 SER A O 1
ATOM 2271 N N . GLY A 1 299 ? 14.526 -7.227 -25.464 1.00 55.69 299 GLY A N 1
ATOM 2272 C CA . GLY A 1 299 ? 13.149 -6.710 -25.427 1.00 55.69 299 GLY A CA 1
ATOM 2273 C C . GLY A 1 299 ? 13.026 -5.382 -24.662 1.00 55.69 299 GLY A C 1
ATOM 2274 O O . GLY A 1 299 ? 12.767 -4.356 -25.296 1.00 55.69 299 GLY A O 1
ATOM 2275 N N . PRO A 1 300 ? 13.297 -5.362 -23.340 1.00 57.69 300 PRO A N 1
ATOM 2276 C CA . PRO A 1 300 ? 13.342 -4.140 -22.528 1.00 57.69 300 PRO A CA 1
ATOM 2277 C C . PRO A 1 300 ? 14.307 -3.088 -23.079 1.00 57.69 300 PRO A C 1
ATOM 2279 O O . PRO A 1 300 ? 13.984 -1.902 -23.158 1.00 57.69 300 PRO A O 1
ATOM 2282 N N . LEU A 1 301 ? 15.482 -3.543 -23.531 1.00 60.88 301 LEU A N 1
ATOM 2283 C CA . LEU A 1 301 ? 16.577 -2.679 -23.964 1.00 60.88 301 LEU A CA 1
ATOM 2284 C C . LEU A 1 301 ? 16.161 -1.757 -25.122 1.00 60.88 301 LEU A C 1
ATOM 2286 O O . LEU A 1 301 ? 16.517 -0.581 -25.126 1.00 60.88 301 LEU A O 1
ATOM 2290 N N . ARG A 1 302 ? 15.396 -2.257 -26.104 1.00 64.62 302 ARG A N 1
ATOM 2291 C CA . ARG A 1 302 ? 15.014 -1.476 -27.296 1.00 64.62 302 ARG A CA 1
ATOM 2292 C C . ARG A 1 302 ? 14.004 -0.377 -26.988 1.00 64.62 302 ARG A C 1
ATOM 2294 O O . ARG A 1 302 ? 14.197 0.748 -27.444 1.00 64.62 302 ARG A O 1
ATOM 2301 N N . ALA A 1 303 ? 12.951 -0.700 -26.238 1.00 62.47 303 ALA A N 1
ATOM 2302 C CA . ALA A 1 303 ? 11.885 0.249 -25.927 1.00 62.47 303 ALA A CA 1
ATOM 2303 C C . ALA A 1 303 ? 12.421 1.421 -25.096 1.00 62.47 303 ALA A C 1
ATOM 2305 O O . ALA A 1 303 ? 12.195 2.582 -25.439 1.00 62.47 303 ALA A O 1
ATOM 2306 N N . VAL A 1 304 ? 13.208 1.121 -24.058 1.00 68.38 304 VAL A N 1
ATOM 2307 C CA . VAL A 1 304 ? 13.691 2.165 -23.152 1.00 68.38 304 VAL A CA 1
ATOM 2308 C C . VAL A 1 304 ? 14.853 2.951 -23.764 1.00 68.38 304 VAL A C 1
ATOM 2310 O O . VAL A 1 304 ? 14.887 4.170 -23.640 1.00 68.38 304 VAL A O 1
ATOM 2313 N N . THR A 1 305 ? 15.751 2.312 -24.525 1.00 68.56 305 THR A N 1
ATOM 2314 C CA . THR A 1 305 ? 16.818 3.043 -25.239 1.00 68.56 305 THR A CA 1
ATOM 2315 C C . THR A 1 305 ? 16.242 4.057 -26.232 1.00 68.56 305 THR A C 1
ATOM 2317 O O . THR A 1 305 ? 16.727 5.186 -26.291 1.00 68.56 305 THR A O 1
ATOM 2320 N N . ALA A 1 306 ? 15.193 3.694 -26.982 1.00 66.81 306 ALA A N 1
ATOM 2321 C CA . ALA A 1 306 ? 14.529 4.618 -27.903 1.00 66.81 306 ALA A CA 1
ATOM 2322 C C . ALA A 1 306 ? 13.891 5.809 -27.162 1.00 66.81 306 ALA A C 1
ATOM 2324 O O . ALA A 1 306 ? 14.038 6.951 -27.597 1.00 66.81 306 ALA A O 1
ATOM 2325 N N . ALA A 1 307 ? 13.242 5.550 -26.022 1.00 67.19 307 ALA A N 1
ATOM 2326 C CA . ALA A 1 307 ? 12.651 6.580 -25.170 1.00 67.19 307 ALA A CA 1
ATOM 2327 C C . ALA A 1 307 ? 13.703 7.557 -24.612 1.00 67.19 307 ALA A C 1
ATOM 2329 O O . ALA A 1 307 ? 13.548 8.773 -24.728 1.00 67.19 307 ALA A O 1
ATOM 2330 N N . SER A 1 308 ? 14.804 7.041 -24.055 1.00 68.50 308 SER A N 1
ATOM 2331 C CA . SER A 1 308 ? 15.854 7.867 -23.445 1.00 68.50 308 SER A CA 1
ATOM 2332 C C . SER A 1 308 ? 16.623 8.703 -24.473 1.00 68.50 308 SER A C 1
ATOM 2334 O O . SER A 1 308 ? 16.923 9.867 -24.214 1.00 68.50 308 SER A O 1
ATOM 2336 N N . GLN A 1 309 ? 16.914 8.146 -25.656 1.00 66.75 309 GLN A N 1
ATOM 2337 C CA . GLN A 1 309 ? 17.638 8.861 -26.717 1.00 66.75 309 GLN A CA 1
ATOM 2338 C C . GLN A 1 309 ? 16.840 10.031 -27.307 1.00 66.75 309 GLN A C 1
ATOM 2340 O O . GLN A 1 309 ? 17.440 11.027 -27.706 1.00 66.75 309 GLN A O 1
ATOM 2345 N N . ALA A 1 310 ? 15.509 9.930 -27.357 1.00 64.69 310 ALA A N 1
ATOM 2346 C CA . ALA A 1 310 ? 14.650 11.008 -27.842 1.00 64.69 310 ALA A CA 1
ATOM 2347 C C . ALA A 1 310 ? 14.547 12.183 -26.850 1.00 64.69 310 ALA A C 1
ATOM 2349 O O . ALA A 1 310 ? 14.375 13.323 -27.277 1.00 64.69 310 ALA A O 1
ATOM 2350 N N . GLY A 1 311 ? 14.646 11.908 -25.544 1.00 63.31 311 GLY A N 1
ATOM 2351 C CA . GLY A 1 311 ? 14.438 12.901 -24.487 1.00 63.31 311 GLY A CA 1
ATOM 2352 C C . GLY A 1 311 ? 15.710 13.531 -23.904 1.00 63.31 311 GLY A C 1
ATOM 2353 O O . GLY A 1 311 ? 15.660 14.684 -23.486 1.00 63.31 311 GLY A O 1
ATOM 2354 N N . GLY A 1 312 ? 16.852 12.828 -23.905 1.00 63.94 312 GLY A N 1
ATOM 2355 C CA . GLY A 1 312 ? 18.127 13.334 -23.369 1.00 63.94 312 GLY A CA 1
ATOM 2356 C C . GLY A 1 312 ? 18.518 12.835 -21.968 1.00 63.94 312 GLY A C 1
ATOM 2357 O O . GLY A 1 312 ? 19.549 13.264 -21.451 1.00 63.94 312 GLY A O 1
ATOM 2358 N N . ALA A 1 313 ? 17.753 11.920 -21.362 1.00 74.12 313 ALA A N 1
ATOM 2359 C CA . ALA A 1 313 ? 18.124 11.259 -20.106 1.00 74.12 313 ALA A CA 1
ATOM 2360 C C . ALA A 1 313 ? 19.448 10.469 -20.214 1.00 74.12 313 ALA A C 1
ATOM 2362 O O . ALA A 1 313 ? 19.776 9.900 -21.263 1.00 74.12 313 ALA A O 1
ATOM 2363 N N . ARG A 1 314 ? 20.212 10.392 -19.112 1.00 76.12 314 ARG A N 1
ATOM 2364 C CA . ARG A 1 314 ? 21.486 9.657 -19.087 1.00 76.12 314 ARG A CA 1
ATOM 2365 C C . ARG A 1 314 ? 21.232 8.154 -18.976 1.00 76.12 314 ARG A C 1
ATOM 2367 O O . ARG A 1 314 ? 20.719 7.674 -17.968 1.00 76.12 314 ARG A O 1
ATOM 2374 N N . LEU A 1 315 ? 21.671 7.406 -19.985 1.00 72.88 315 LEU A N 1
ATOM 2375 C CA . LEU A 1 315 ? 21.607 5.946 -19.992 1.00 72.88 315 LEU A CA 1
ATOM 2376 C C . LEU A 1 315 ? 22.829 5.325 -19.293 1.00 72.88 315 LEU A C 1
ATOM 2378 O O . LEU A 1 315 ? 23.970 5.622 -19.654 1.00 72.88 315 LEU A O 1
ATOM 2382 N N . ILE A 1 316 ? 22.588 4.426 -18.335 1.00 70.81 316 ILE A N 1
ATOM 2383 C CA . ILE A 1 316 ? 23.603 3.593 -17.678 1.00 70.81 316 ILE A CA 1
ATOM 2384 C C . ILE A 1 316 ? 23.309 2.119 -18.003 1.00 70.81 316 ILE A C 1
ATOM 2386 O O . ILE A 1 316 ? 22.399 1.509 -17.439 1.00 70.81 316 ILE A O 1
ATOM 2390 N N . ALA A 1 317 ? 24.106 1.545 -18.905 1.00 63.91 317 ALA A N 1
ATOM 2391 C CA . ALA A 1 317 ? 24.080 0.130 -19.275 1.00 63.91 317 ALA A CA 1
ATOM 2392 C C . ALA A 1 317 ? 25.491 -0.464 -19.126 1.00 63.91 317 ALA A C 1
ATOM 2394 O O . ALA A 1 317 ? 26.468 0.177 -19.515 1.00 63.91 317 ALA A O 1
ATOM 2395 N N . ALA A 1 318 ? 25.609 -1.672 -18.571 1.00 50.22 318 ALA A N 1
ATOM 2396 C CA . ALA A 1 318 ? 26.857 -2.435 -18.575 1.00 50.22 318 ALA A CA 1
ATOM 2397 C C . ALA A 1 318 ? 26.818 -3.467 -19.707 1.00 50.22 318 ALA A C 1
ATOM 2399 O O . ALA A 1 318 ? 25.775 -4.066 -19.965 1.00 50.22 318 ALA A O 1
ATOM 2400 N N . ALA A 1 319 ? 27.949 -3.664 -20.386 1.00 41.38 319 ALA A N 1
ATOM 2401 C CA . ALA A 1 319 ? 28.121 -4.779 -21.308 1.00 41.38 319 ALA A CA 1
ATOM 2402 C C . ALA A 1 319 ? 28.131 -6.090 -20.506 1.00 41.38 319 ALA A C 1
ATOM 2404 O O . ALA A 1 319 ? 28.797 -6.175 -19.477 1.00 41.38 319 ALA A O 1
ATOM 2405 N N . THR A 1 320 ? 27.369 -7.080 -20.960 1.00 43.91 320 THR A N 1
ATOM 2406 C CA . THR A 1 320 ? 27.296 -8.412 -20.355 1.00 43.91 320 THR A CA 1
ATOM 2407 C C . THR A 1 320 ? 28.637 -9.127 -20.509 1.00 43.91 320 THR A C 1
ATOM 2409 O O . THR A 1 320 ? 29.034 -9.424 -21.638 1.00 43.91 320 THR A O 1
ATOM 2412 N N . ASP A 1 321 ? 29.304 -9.441 -19.399 1.00 33.78 321 ASP A N 1
ATOM 2413 C CA . ASP A 1 321 ? 30.201 -10.593 -19.376 1.00 33.78 321 ASP A CA 1
ATOM 2414 C C . ASP A 1 321 ? 29.330 -11.857 -19.328 1.00 33.78 321 ASP A C 1
ATOM 2416 O O . ASP A 1 321 ? 28.361 -11.956 -18.574 1.00 33.78 321 ASP A O 1
ATOM 2420 N N . ASP A 1 322 ? 29.648 -12.784 -20.222 1.00 37.62 322 ASP A N 1
ATOM 2421 C CA . ASP A 1 322 ? 28.951 -14.037 -20.491 1.00 37.62 322 ASP A CA 1
ATOM 2422 C C . ASP A 1 322 ? 29.066 -14.979 -19.276 1.00 37.62 322 ASP A C 1
ATOM 2424 O O . ASP A 1 322 ? 30.035 -15.728 -19.135 1.00 37.62 322 ASP A O 1
ATOM 2428 N N . ILE A 1 323 ? 28.110 -14.915 -18.344 1.00 35.59 323 ILE A N 1
ATOM 2429 C CA . ILE A 1 323 ? 28.013 -15.886 -17.248 1.00 35.59 323 ILE A CA 1
ATOM 2430 C C . ILE A 1 323 ? 27.159 -17.054 -17.744 1.00 35.59 323 ILE A C 1
ATOM 2432 O O . ILE A 1 323 ? 25.938 -17.074 -17.602 1.00 35.59 323 ILE A O 1
ATOM 2436 N N . SER A 1 324 ? 27.826 -18.048 -18.329 1.00 28.03 324 SER A N 1
ATOM 2437 C CA . SER A 1 324 ? 27.249 -19.384 -18.489 1.00 28.03 324 SER A CA 1
ATOM 2438 C C . SER A 1 324 ? 26.938 -19.971 -17.099 1.00 28.03 324 SER A C 1
ATOM 2440 O O . SER A 1 324 ? 27.831 -19.965 -16.246 1.00 28.03 324 SER A O 1
ATOM 2442 N N . PRO A 1 325 ? 25.718 -20.472 -16.834 1.00 37.53 325 PRO A N 1
ATOM 2443 C CA . PRO A 1 325 ? 25.397 -21.074 -15.542 1.00 37.53 325 PRO A CA 1
ATOM 2444 C C . PRO A 1 325 ? 26.096 -22.442 -15.367 1.00 37.53 325 PRO A C 1
ATOM 2446 O O . PRO A 1 325 ? 26.339 -23.122 -16.370 1.00 37.53 325 PRO A O 1
ATOM 2449 N N . PRO A 1 326 ? 26.434 -22.845 -14.122 1.00 42.94 326 PRO A N 1
ATOM 2450 C CA . PRO A 1 326 ? 26.932 -24.186 -13.801 1.00 42.94 326 PRO A CA 1
ATOM 2451 C C . PRO A 1 326 ? 25.861 -25.280 -13.925 1.00 42.94 326 PRO A C 1
ATOM 2453 O O . PRO A 1 326 ? 24.663 -24.981 -13.719 1.00 42.94 326 PRO A O 1
#

Secondary structure (DSSP, 8-state):
----PPP-----HHHHHHHHHHHHHHHHHHHHHH--STT--TT-EEE-TT-EEES-B-TT-EEES-EEE-TT-EEEEEEE-TT-EEES-EEEEEEEEEEEEEE-TT-EEESEEEEEEEEE-TT-EEE-TT-EE-SEEEEEE--SS---EEE-TT-EE-SSEEEEE-S---TT-EEE-TT-EEEEEEEEEE--EE-S-EEE-TT-EEEEEEEEEE-SSTTSPPEEESS-EEE-TT-EEEEEEEEEESEEEEEEEEEEET-EEEEEEEE-TT-EEEEEEEEEES-EE-SSEEE-TT--SHHHHHHHHHHHHHHTPEEE-PPPP-----

Foldseek 3Di:
DDDDDDDDDDPPVVVVVVVVVQQVVLVVLQVQQPDPDPSHCALEEAECALEEAELAENDLGEHANYEYELENYEYHEAYEHDNYEYACYEYDHHQYEYHAEYYHDQYEAHNYEHEAAYAAAQRYDYEHAQYEYQAYEDEHHHPDDHHAAHEHHQYEAQEYEYHYATAEADAPHEYACANYEHNYYAYEHEDYAYAAYEYHLEQYEYEAHEHEYWHPDPPDATHEHHHYEYENENYEYAEYEYERERYEYENYEYEYEQAEANEYEYYDENYEYPDYAHAYHNYAHQEYEYHHEPHPDCRVVVRVVVRCVVHVYHYDYDDDDDDDDD

Sequence (326 aa):
MFIGGEPVAGPNVDAAGEAQVRTTVIQVLRDHLVSEDGRSWQGAEFDFTGSVLEDASFDGIIFSDCHVRFDDCLFVGECGFSQTTFRRSDVSFLNAVFAGRLGFEYSKFEESDITFYGDFTEKTDANFQGASLTSGTLRILGPRKHGGSVSFVEADFSGGVLELNPSMLHDGASIAFSRAKISGTDVRILGGEHKAGSIWCNGIDMTAGSFIFGAAEWSQWPVRLEGTEFSFDGARVSGGEIALRHVLIDGSDVHFENFEMLDGRLNIASCEVDSGTLRFLNPVMTGGEVVMLESQRSGPLRAVTAASQAGGARLIAAATDDISPP

Radius of gyration: 23.02 Å; chains: 1; bounding box: 80×54×59 Å